Protein AF-A0A1Y4WQ67-F1 (afdb_monomer)

Structure (mmCIF, N/CA/C/O backbone):
data_AF-A0A1Y4WQ67-F1
#
_entry.id   AF-A0A1Y4WQ67-F1
#
loop_
_atom_site.group_PDB
_atom_site.id
_atom_site.type_symbol
_atom_site.label_atom_id
_atom_site.label_alt_id
_atom_site.label_comp_id
_atom_site.label_asym_id
_atom_site.label_entity_id
_atom_site.label_seq_id
_atom_site.pdbx_PDB_ins_code
_atom_site.Cartn_x
_atom_site.Cartn_y
_atom_site.Cartn_z
_atom_site.occupancy
_atom_site.B_iso_or_equiv
_atom_site.auth_seq_id
_atom_site.auth_comp_id
_atom_site.auth_asym_id
_atom_site.auth_atom_id
_atom_site.pdbx_PDB_model_num
ATOM 1 N N . MET A 1 1 ? 22.652 1.394 -61.740 1.00 37.94 1 MET A N 1
ATOM 2 C CA . MET A 1 1 ? 22.753 0.316 -60.736 1.00 37.94 1 MET A CA 1
ATOM 3 C C . MET A 1 1 ? 23.109 0.967 -59.416 1.00 37.94 1 MET A C 1
ATOM 5 O O . MET A 1 1 ? 24.267 1.290 -59.204 1.00 37.94 1 MET A O 1
ATOM 9 N N . THR A 1 2 ? 22.114 1.241 -58.579 1.00 34.81 2 THR A N 1
ATOM 10 C CA . THR A 1 2 ? 22.318 1.870 -57.269 1.00 34.81 2 THR A CA 1
ATOM 11 C C . THR A 1 2 ? 21.730 0.903 -56.253 1.00 34.81 2 THR A C 1
ATOM 13 O O . THR A 1 2 ? 20.513 0.774 -56.158 1.00 34.81 2 THR A O 1
ATOM 16 N N . GLN A 1 3 ? 22.589 0.121 -55.599 1.00 35.03 3 GLN A N 1
ATOM 17 C CA . GLN A 1 3 ? 22.174 -0.798 -54.542 1.00 35.03 3 GLN A CA 1
ATOM 18 C C . GLN A 1 3 ? 21.826 0.026 -53.296 1.00 35.03 3 GLN A C 1
ATOM 20 O O . GLN A 1 3 ? 22.668 0.753 -52.774 1.00 35.03 3 GLN A O 1
ATOM 25 N N . GLN A 1 4 ? 20.573 -0.065 -52.847 1.00 33.69 4 GLN A N 1
ATOM 26 C CA . GLN A 1 4 ? 20.162 0.380 -51.516 1.00 33.69 4 GLN A CA 1
ATOM 27 C C . GLN A 1 4 ? 20.713 -0.597 -50.459 1.00 33.69 4 GLN A C 1
ATOM 29 O O . GLN A 1 4 ? 20.618 -1.809 -50.667 1.00 33.69 4 GLN A O 1
ATOM 34 N N . PRO A 1 5 ? 21.233 -0.120 -49.314 1.00 39.84 5 PRO A N 1
ATOM 35 C CA . PRO A 1 5 ? 21.598 -0.986 -48.201 1.00 39.84 5 PRO A CA 1
ATOM 36 C C . PRO A 1 5 ? 20.320 -1.388 -47.451 1.00 39.84 5 PRO A C 1
ATOM 38 O O . PRO A 1 5 ? 19.772 -0.621 -46.662 1.00 39.84 5 PRO A O 1
ATOM 41 N N . GLY A 1 6 ? 19.804 -2.578 -47.752 1.00 43.25 6 GLY A N 1
ATOM 42 C CA . GLY A 1 6 ? 18.611 -3.137 -47.126 1.00 43.25 6 GLY A CA 1
ATOM 43 C C . GLY A 1 6 ? 18.924 -4.155 -46.025 1.00 43.25 6 GLY A C 1
ATOM 44 O O . GLY A 1 6 ? 19.724 -5.063 -46.216 1.00 43.25 6 GLY A O 1
ATOM 45 N N . ASN A 1 7 ? 18.156 -4.055 -44.936 1.00 47.84 7 ASN A N 1
ATOM 46 C CA . ASN A 1 7 ? 17.575 -5.187 -44.195 1.00 47.84 7 ASN A CA 1
ATOM 47 C C . ASN A 1 7 ? 18.361 -5.979 -43.130 1.00 47.84 7 ASN A C 1
ATOM 49 O O . ASN A 1 7 ? 17.832 -6.982 -42.659 1.00 47.84 7 ASN A O 1
ATOM 53 N N . ALA A 1 8 ? 19.520 -5.535 -42.637 1.00 44.72 8 ALA A N 1
ATOM 54 C CA . ALA A 1 8 ? 20.113 -6.186 -41.452 1.00 44.72 8 ALA A CA 1
ATOM 55 C C . ALA A 1 8 ? 19.401 -5.786 -40.135 1.00 44.72 8 ALA A C 1
ATOM 57 O O . ALA A 1 8 ? 19.047 -6.636 -39.322 1.00 44.72 8 ALA A O 1
ATOM 58 N N . SER A 1 9 ? 19.097 -4.493 -39.959 1.00 49.44 9 SER A N 1
ATOM 59 C CA . SER A 1 9 ? 18.577 -3.951 -38.689 1.00 49.44 9 SER A CA 1
ATOM 60 C C . SER A 1 9 ? 17.127 -4.348 -38.369 1.00 49.44 9 SER A C 1
ATOM 62 O O . SER A 1 9 ? 16.757 -4.482 -37.204 1.00 49.44 9 SER A O 1
ATOM 64 N N . SER A 1 10 ? 16.300 -4.560 -39.393 1.00 48.09 10 SER A N 1
ATOM 65 C CA . SER A 1 10 ? 14.896 -4.966 -39.258 1.00 48.09 10 SER A CA 1
ATOM 66 C C . SER A 1 10 ? 14.747 -6.453 -38.919 1.00 48.09 10 SER A C 1
ATOM 68 O O . SER A 1 10 ? 13.837 -6.820 -38.179 1.00 48.09 10 SER A O 1
ATOM 70 N N . ALA A 1 11 ? 15.653 -7.306 -39.410 1.00 42.19 11 ALA A N 1
ATOM 71 C CA . ALA A 1 11 ? 15.645 -8.744 -39.142 1.00 42.19 11 ALA A CA 1
ATOM 72 C C . ALA A 1 11 ? 16.121 -9.076 -37.715 1.00 42.19 11 ALA A C 1
ATOM 74 O O . ALA A 1 11 ? 15.521 -9.921 -37.049 1.00 42.19 11 ALA A O 1
ATOM 75 N N . GLU A 1 12 ? 17.139 -8.373 -37.211 1.00 40.59 12 GLU A N 1
ATOM 76 C CA . GLU A 1 12 ? 17.630 -8.518 -35.831 1.00 40.59 12 GLU A CA 1
ATOM 77 C C . GLU A 1 12 ? 16.598 -8.037 -34.801 1.00 40.59 12 GLU A C 1
ATOM 79 O O . GLU A 1 12 ? 16.334 -8.738 -33.823 1.00 40.59 12 GLU A O 1
ATOM 84 N N . ALA A 1 13 ? 15.926 -6.910 -35.070 1.00 43.34 13 ALA A N 1
ATOM 85 C CA . ALA A 1 13 ? 14.835 -6.406 -34.236 1.00 43.34 13 ALA A CA 1
ATOM 86 C C . ALA A 1 13 ? 13.626 -7.363 -34.212 1.00 43.34 13 ALA A C 1
ATOM 88 O O . ALA A 1 13 ? 13.052 -7.601 -33.151 1.00 43.34 13 ALA A O 1
ATOM 89 N N . ASN A 1 14 ? 13.262 -7.967 -35.353 1.00 46.88 14 ASN A N 1
ATOM 90 C CA . ASN A 1 14 ? 12.182 -8.963 -35.410 1.00 46.88 14 ASN A CA 1
ATOM 91 C C . ASN A 1 14 ? 12.546 -10.274 -34.703 1.00 46.88 14 ASN A C 1
ATOM 93 O O . ASN A 1 14 ? 11.687 -10.891 -34.078 1.00 46.88 14 ASN A O 1
ATOM 97 N N . THR A 1 15 ? 13.812 -10.688 -34.767 1.00 42.25 15 THR A N 1
ATOM 98 C CA . THR A 1 15 ? 14.290 -11.912 -34.109 1.00 42.25 15 THR A CA 1
ATOM 99 C C . THR A 1 15 ? 14.379 -11.729 -32.590 1.00 42.25 15 THR A C 1
ATOM 101 O O . THR A 1 15 ? 13.966 -12.617 -31.846 1.00 42.25 15 THR A O 1
ATOM 104 N N . GLN A 1 16 ? 14.818 -10.557 -32.111 1.00 48.69 16 GLN A N 1
ATOM 105 C CA . GLN A 1 16 ? 14.757 -10.198 -30.688 1.00 48.69 16 GLN A CA 1
ATOM 106 C C . GLN A 1 16 ? 13.313 -10.096 -30.186 1.00 48.69 16 GLN A C 1
ATOM 108 O O . GLN A 1 16 ? 12.995 -10.687 -29.159 1.00 48.69 16 GLN A O 1
ATOM 113 N N . ASN A 1 17 ? 12.417 -9.436 -30.927 1.00 43.97 17 ASN A N 1
ATOM 114 C CA . ASN A 1 17 ? 11.001 -9.345 -30.557 1.00 43.97 17 ASN A CA 1
ATOM 115 C C . ASN A 1 17 ? 10.321 -10.726 -30.494 1.00 43.97 17 ASN A C 1
ATOM 117 O O . ASN A 1 17 ? 9.530 -10.979 -29.584 1.00 43.97 17 ASN A O 1
ATOM 121 N N . ALA A 1 18 ? 10.667 -11.642 -31.406 1.00 41.09 18 ALA A N 1
ATOM 122 C CA . ALA A 1 18 ? 10.160 -13.014 -31.402 1.00 41.09 18 ALA A CA 1
ATOM 123 C C . ALA A 1 18 ? 10.706 -13.855 -30.231 1.00 41.09 18 ALA A C 1
ATOM 125 O O . ALA A 1 18 ? 9.948 -14.611 -29.625 1.00 41.09 18 ALA A O 1
ATOM 126 N N . GLN A 1 19 ? 11.988 -13.706 -29.869 1.00 46.88 19 GLN A N 1
ATOM 127 C CA . GLN A 1 19 ? 12.570 -14.390 -28.705 1.00 46.88 19 GLN A CA 1
ATOM 128 C C . GLN A 1 19 ? 12.038 -13.847 -27.375 1.00 46.88 19 GLN A C 1
ATOM 130 O O . GLN A 1 19 ? 11.796 -14.622 -26.452 1.00 46.88 19 GLN A O 1
ATOM 135 N N . ILE A 1 20 ? 11.805 -12.535 -27.284 1.00 51.31 20 ILE A N 1
ATOM 136 C CA . ILE A 1 20 ? 11.240 -11.904 -26.090 1.00 51.31 20 ILE A CA 1
ATOM 137 C C . ILE A 1 20 ? 9.803 -12.399 -25.880 1.00 51.31 20 ILE A C 1
ATOM 139 O O . ILE A 1 20 ? 9.457 -12.723 -24.752 1.00 51.31 20 ILE A O 1
ATOM 143 N N . SER A 1 21 ? 8.987 -12.559 -26.933 1.00 48.00 21 SER A N 1
ATOM 144 C CA . SER A 1 21 ? 7.592 -13.046 -26.840 1.00 48.00 21 SER A CA 1
ATOM 145 C C . SER A 1 21 ? 7.416 -14.475 -26.289 1.00 48.00 21 SER A C 1
ATOM 147 O O . SER A 1 21 ? 6.289 -14.864 -25.988 1.00 48.00 21 SER A O 1
ATOM 149 N N . LEU A 1 22 ? 8.496 -15.253 -26.158 1.00 49.44 22 LEU A N 1
ATOM 150 C CA . LEU A 1 22 ? 8.514 -16.626 -25.629 1.00 49.44 22 LEU A CA 1
ATOM 151 C C . LEU A 1 22 ? 9.142 -16.725 -24.225 1.00 49.44 22 LEU A C 1
ATOM 153 O O . LEU A 1 22 ? 9.276 -17.823 -23.682 1.00 49.44 22 LEU A O 1
ATOM 157 N N . MET A 1 23 ? 9.556 -15.601 -23.633 1.00 57.53 23 MET A N 1
ATOM 158 C CA . MET A 1 23 ? 10.263 -15.590 -22.357 1.00 57.53 23 MET A CA 1
ATOM 159 C C . MET A 1 23 ? 9.284 -15.780 -21.191 1.00 57.53 23 MET A C 1
ATOM 161 O O . MET A 1 23 ? 8.546 -14.876 -20.807 1.00 57.53 23 MET A O 1
ATOM 165 N N . VAL A 1 24 ? 9.284 -16.976 -20.604 1.00 58.88 24 VAL A N 1
ATOM 166 C CA . VAL A 1 24 ? 8.528 -17.260 -19.378 1.00 58.88 24 VAL A CA 1
ATOM 167 C C . VAL A 1 24 ? 9.334 -16.756 -18.182 1.00 58.88 24 VAL A C 1
ATOM 169 O O . VAL A 1 24 ? 10.387 -17.301 -17.854 1.00 58.88 24 VAL A O 1
ATOM 172 N N . PHE A 1 25 ? 8.846 -15.706 -17.523 1.00 66.69 25 PHE A N 1
ATOM 173 C CA . PHE A 1 25 ? 9.451 -15.198 -16.292 1.00 66.69 25 PHE A CA 1
ATOM 174 C C . PHE A 1 25 ? 8.961 -16.015 -15.087 1.00 66.69 25 PHE A C 1
ATOM 176 O O . PHE A 1 25 ? 7.749 -16.158 -14.915 1.00 66.69 25 PHE A O 1
ATOM 183 N N . PRO A 1 26 ? 9.851 -16.539 -14.222 1.00 65.44 26 PRO A N 1
ATOM 184 C CA . PRO A 1 26 ? 9.413 -17.302 -13.062 1.00 65.44 26 PRO A CA 1
ATOM 185 C C . PRO A 1 26 ? 8.777 -16.380 -12.012 1.00 65.44 26 PRO A C 1
ATOM 187 O O . PRO A 1 26 ? 9.353 -15.351 -11.636 1.00 65.44 26 PRO A O 1
ATOM 190 N N . TYR A 1 27 ? 7.609 -16.786 -11.505 1.00 62.25 27 TYR A N 1
ATOM 191 C CA . TYR A 1 27 ? 6.808 -16.031 -10.531 1.00 62.25 27 TYR A CA 1
ATOM 192 C C . TYR A 1 27 ? 7.493 -15.823 -9.171 1.00 62.25 27 TYR A C 1
ATOM 194 O O . TYR A 1 27 ? 7.139 -14.887 -8.453 1.00 62.25 27 TYR A O 1
ATOM 202 N N . ASP A 1 28 ? 8.495 -16.638 -8.836 1.00 74.38 28 ASP A N 1
ATOM 203 C CA . ASP A 1 28 ? 9.227 -16.577 -7.561 1.00 74.38 28 ASP A CA 1
ATOM 204 C C . ASP A 1 28 ? 10.491 -15.711 -7.619 1.00 74.38 28 ASP A C 1
ATOM 206 O O . ASP A 1 28 ? 11.295 -15.696 -6.690 1.00 74.38 28 ASP A O 1
ATOM 210 N N . THR A 1 29 ? 10.685 -14.962 -8.707 1.00 87.12 29 THR A N 1
ATOM 211 C CA . THR A 1 29 ? 11.857 -14.093 -8.845 1.00 87.12 29 THR A CA 1
ATOM 212 C C . THR A 1 29 ? 11.570 -12.662 -8.382 1.00 87.12 29 THR A C 1
ATOM 214 O O . THR A 1 29 ? 10.480 -12.136 -8.634 1.00 87.12 29 THR A O 1
ATOM 217 N N . PRO A 1 30 ? 12.566 -11.962 -7.800 1.00 91.00 30 PRO A N 1
ATOM 218 C CA . PRO A 1 30 ? 12.478 -10.526 -7.512 1.00 91.00 30 PRO A CA 1
ATOM 219 C C . PRO A 1 30 ? 12.161 -9.670 -8.749 1.00 91.00 30 PRO A C 1
ATOM 221 O O . PRO A 1 30 ? 11.633 -8.565 -8.627 1.00 91.00 30 PRO A O 1
ATOM 224 N N . LEU A 1 31 ? 12.397 -10.204 -9.955 1.00 92.75 31 LEU A N 1
ATOM 225 C CA . LEU A 1 31 ? 12.048 -9.554 -11.216 1.00 92.75 31 LEU A CA 1
ATOM 226 C C . LEU A 1 31 ? 10.574 -9.159 -11.276 1.00 92.75 31 LEU A C 1
ATOM 228 O O . LEU A 1 31 ? 10.274 -8.111 -11.832 1.00 92.75 31 LEU A O 1
ATOM 232 N N . ARG A 1 32 ? 9.660 -9.916 -10.654 1.00 91.94 32 ARG A N 1
ATOM 233 C CA . ARG A 1 32 ? 8.216 -9.614 -10.645 1.00 91.94 32 ARG A CA 1
ATOM 234 C C . ARG A 1 32 ? 7.858 -8.233 -10.083 1.00 91.94 32 ARG A C 1
ATOM 236 O O . ARG A 1 32 ? 6.756 -7.757 -10.328 1.00 91.94 32 ARG A O 1
ATOM 243 N N . TYR A 1 33 ? 8.771 -7.587 -9.356 1.00 95.50 33 TYR A N 1
ATOM 244 C CA . TYR A 1 33 ? 8.596 -6.238 -8.817 1.00 95.50 33 TYR A CA 1
ATOM 245 C C . TYR A 1 33 ? 9.134 -5.129 -9.743 1.00 95.50 33 TYR A C 1
ATOM 247 O O . TYR A 1 33 ? 8.914 -3.951 -9.473 1.00 95.50 33 TYR A O 1
ATOM 255 N N . LEU A 1 34 ? 9.790 -5.458 -10.864 1.00 95.81 34 LEU A N 1
ATOM 256 C CA . LEU A 1 34 ? 10.247 -4.462 -11.845 1.00 95.81 34 LEU A CA 1
ATOM 257 C C . LEU A 1 34 ? 9.117 -3.596 -12.432 1.00 95.81 34 LEU A C 1
ATOM 259 O O . LEU A 1 34 ? 9.356 -2.402 -12.610 1.00 95.81 34 LEU A O 1
ATOM 263 N N . PRO A 1 35 ? 7.895 -4.108 -12.696 1.00 96.31 35 PRO A N 1
ATOM 264 C CA . PRO A 1 35 ? 6.774 -3.255 -13.083 1.00 96.31 35 PRO A CA 1
ATOM 265 C C . PRO A 1 35 ? 6.488 -2.170 -12.044 1.00 96.31 35 PRO A C 1
ATOM 267 O O . PRO A 1 35 ? 6.301 -1.021 -12.426 1.00 96.31 35 PRO A O 1
ATOM 270 N N . ALA A 1 36 ? 6.561 -2.479 -10.742 1.00 97.19 36 ALA A N 1
ATOM 271 C CA . ALA A 1 36 ? 6.473 -1.442 -9.715 1.00 97.19 36 ALA A CA 1
ATOM 272 C C . ALA A 1 36 ? 7.614 -0.428 -9.881 1.00 97.19 36 ALA A C 1
ATOM 274 O O . ALA A 1 36 ? 7.351 0.759 -10.037 1.00 97.19 36 ALA A O 1
ATOM 275 N N . TYR A 1 37 ? 8.870 -0.878 -9.964 1.00 97.31 37 TYR A N 1
ATOM 276 C CA . TYR A 1 37 ? 10.027 0.018 -10.095 1.00 97.31 37 TYR A CA 1
ATOM 277 C C . TYR A 1 37 ? 9.905 1.010 -11.264 1.00 97.31 37 TYR A C 1
ATOM 279 O O . TYR A 1 37 ? 10.188 2.202 -11.115 1.00 97.31 37 TYR A O 1
ATOM 287 N N . TYR A 1 38 ? 9.470 0.541 -12.435 1.00 97.12 38 TYR A N 1
ATOM 288 C CA . TYR A 1 38 ? 9.319 1.393 -13.615 1.00 97.12 38 TYR A CA 1
ATOM 289 C C . TYR A 1 38 ? 8.044 2.247 -13.605 1.00 97.12 38 TYR A C 1
ATOM 291 O O . TYR A 1 38 ? 7.992 3.241 -14.330 1.00 97.12 38 TYR A O 1
ATOM 299 N N . LEU A 1 39 ? 7.068 1.927 -12.754 1.00 96.75 39 LEU A N 1
ATOM 300 C CA . LEU A 1 39 ? 5.875 2.738 -12.516 1.00 96.75 39 LEU A CA 1
ATOM 301 C C . LEU A 1 39 ? 6.132 3.896 -11.536 1.00 96.75 39 LEU A C 1
ATOM 303 O O . LEU A 1 39 ? 5.516 4.950 -11.677 1.00 96.75 39 LEU A O 1
ATOM 307 N N . LEU A 1 40 ? 7.020 3.712 -10.552 1.00 96.56 40 LEU A N 1
ATOM 308 C CA . LEU A 1 40 ? 7.165 4.638 -9.425 1.00 96.56 40 LEU A CA 1
ATOM 309 C C . LEU A 1 40 ? 7.713 6.034 -9.805 1.00 96.56 40 LEU A C 1
ATOM 311 O O . LEU A 1 40 ? 8.603 6.147 -10.659 1.00 96.56 40 LEU A O 1
ATOM 315 N N . PRO A 1 41 ? 7.266 7.097 -9.103 1.00 96.38 41 PRO A N 1
ATOM 316 C CA . PRO A 1 41 ? 7.876 8.423 -9.171 1.00 96.38 41 PRO A CA 1
ATOM 317 C C . PRO A 1 41 ? 9.303 8.446 -8.605 1.00 96.38 41 PRO A C 1
ATOM 319 O O . PRO A 1 41 ? 9.660 7.653 -7.726 1.00 96.38 41 PRO A O 1
ATOM 322 N N . LEU A 1 42 ? 10.104 9.424 -9.045 1.00 95.06 42 LEU A N 1
ATOM 323 C CA . LEU A 1 42 ? 11.488 9.602 -8.586 1.00 95.06 42 LEU A CA 1
ATOM 324 C C . LEU A 1 42 ? 11.581 9.771 -7.061 1.00 95.06 42 LEU A C 1
ATOM 326 O O . LEU A 1 42 ? 12.459 9.180 -6.434 1.00 95.06 42 LEU A O 1
ATOM 330 N N . ASP A 1 43 ? 10.661 10.519 -6.454 1.00 94.75 43 ASP A N 1
ATOM 331 C CA . ASP A 1 43 ? 10.652 10.785 -5.010 1.00 94.75 43 ASP A CA 1
ATOM 332 C C . ASP A 1 43 ? 10.542 9.502 -4.175 1.00 94.75 43 ASP A C 1
ATOM 334 O O . ASP A 1 43 ? 11.128 9.404 -3.099 1.00 94.75 43 ASP A O 1
ATOM 338 N N . MET A 1 44 ? 9.847 8.479 -4.681 1.00 95.56 44 MET A N 1
ATOM 339 C CA . MET A 1 44 ? 9.710 7.199 -3.983 1.00 95.56 44 MET A CA 1
ATOM 340 C C . MET A 1 44 ? 10.953 6.328 -4.156 1.00 95.56 44 MET A C 1
ATOM 342 O O . MET A 1 44 ? 11.431 5.743 -3.186 1.00 95.56 44 MET A O 1
ATOM 346 N N . ILE A 1 45 ? 11.509 6.279 -5.370 1.00 94.12 45 ILE A N 1
ATOM 347 C CA . ILE A 1 45 ? 12.715 5.497 -5.675 1.00 94.12 45 ILE A CA 1
ATOM 348 C C . ILE A 1 45 ? 13.938 6.088 -4.961 1.00 94.12 45 ILE A C 1
ATOM 350 O O . ILE A 1 45 ? 14.774 5.351 -4.441 1.00 94.12 45 ILE A O 1
ATOM 354 N N . SER A 1 46 ? 14.024 7.418 -4.886 1.00 93.44 46 SER A N 1
ATOM 355 C CA . SER A 1 46 ? 15.160 8.140 -4.303 1.00 93.44 46 SER A CA 1
ATOM 356 C C . SER A 1 46 ? 15.372 7.896 -2.804 1.00 93.44 46 SER A C 1
ATOM 358 O O . SER A 1 46 ? 16.439 8.235 -2.290 1.00 93.44 46 SER A O 1
ATOM 360 N N . LYS A 1 47 ? 14.415 7.249 -2.119 1.00 92.69 47 LYS A N 1
ATOM 361 C CA . LYS A 1 47 ? 14.565 6.764 -0.737 1.00 92.69 47 LYS A CA 1
ATOM 362 C C . LYS A 1 47 ? 15.697 5.740 -0.588 1.00 92.69 47 LYS A C 1
ATOM 364 O O . LYS A 1 47 ? 16.296 5.663 0.480 1.00 92.69 47 LYS A O 1
ATOM 369 N N . SER A 1 48 ? 16.018 4.991 -1.646 1.00 92.69 48 SER A N 1
ATOM 370 C CA . SER A 1 48 ? 17.181 4.099 -1.700 1.00 92.69 48 SER A CA 1
ATOM 371 C C . SER A 1 48 ? 18.168 4.580 -2.758 1.00 92.69 48 SER A C 1
ATOM 373 O O . SER A 1 48 ? 17.833 4.678 -3.939 1.00 92.69 48 SER A O 1
ATOM 375 N N . LYS A 1 49 ? 19.411 4.856 -2.341 1.00 90.69 49 LYS A N 1
ATOM 376 C CA . LYS A 1 49 ? 20.482 5.286 -3.256 1.00 90.69 49 LYS A CA 1
ATOM 377 C C . LYS A 1 49 ? 20.770 4.221 -4.316 1.00 90.69 49 LYS A C 1
ATOM 379 O O . LYS A 1 49 ? 20.816 4.538 -5.495 1.00 90.69 49 LYS A O 1
ATOM 384 N N . GLU A 1 50 ? 20.860 2.957 -3.907 1.00 91.56 50 GLU A N 1
ATOM 385 C CA . GLU A 1 50 ? 21.148 1.843 -4.818 1.00 91.56 50 GLU A CA 1
ATOM 386 C C . GLU A 1 50 ? 20.041 1.652 -5.862 1.00 91.56 50 GLU A C 1
ATOM 388 O O . GLU A 1 50 ? 20.325 1.428 -7.036 1.00 91.56 50 GLU A O 1
ATOM 393 N N . CYS A 1 51 ? 18.771 1.792 -5.461 1.00 93.19 51 CYS A N 1
ATOM 394 C CA . CYS A 1 51 ? 17.643 1.665 -6.388 1.00 93.19 51 CYS A CA 1
ATOM 395 C C . CYS A 1 51 ? 17.515 2.873 -7.329 1.00 93.19 51 CYS A C 1
ATOM 397 O O . CYS A 1 51 ? 17.074 2.726 -8.471 1.00 93.19 51 CYS A O 1
ATOM 399 N N . ARG A 1 52 ? 17.896 4.068 -6.864 1.00 93.44 52 ARG A N 1
ATOM 400 C CA . ARG A 1 52 ? 17.920 5.293 -7.673 1.00 93.44 52 ARG A CA 1
ATOM 401 C C . ARG A 1 52 ? 18.886 5.193 -8.848 1.00 93.44 52 ARG A C 1
ATOM 403 O O . ARG A 1 52 ? 18.575 5.715 -9.915 1.00 93.44 52 ARG A O 1
ATOM 410 N N . ASP A 1 53 ? 20.009 4.514 -8.654 1.00 94.12 53 ASP A N 1
ATOM 411 C CA . ASP A 1 53 ? 21.054 4.390 -9.671 1.00 94.12 53 ASP A CA 1
ATOM 412 C C . ASP A 1 53 ? 20.776 3.269 -10.685 1.00 94.12 53 ASP A C 1
ATOM 414 O O . ASP A 1 53 ? 21.496 3.151 -11.680 1.00 94.12 53 ASP A O 1
ATOM 418 N N . ILE A 1 54 ? 19.730 2.454 -10.471 1.00 95.62 54 ILE A N 1
ATOM 419 C CA . ILE A 1 54 ? 19.299 1.449 -11.447 1.00 95.62 54 ILE A CA 1
ATOM 420 C C . ILE A 1 54 ? 18.908 2.162 -12.757 1.00 95.62 54 ILE A C 1
ATOM 422 O O . ILE A 1 54 ? 18.119 3.111 -12.745 1.00 95.62 54 ILE A O 1
ATOM 426 N N . PRO A 1 55 ? 19.401 1.698 -13.919 1.00 95.62 55 PRO A N 1
ATOM 427 C CA . PRO A 1 55 ? 19.057 2.293 -15.196 1.00 95.62 55 PRO A CA 1
ATOM 428 C C . PRO A 1 55 ? 17.553 2.251 -15.456 1.00 95.62 55 PRO A C 1
ATOM 430 O O . PRO A 1 55 ? 16.891 1.218 -15.303 1.00 95.62 55 PRO A O 1
ATOM 433 N N . ARG A 1 56 ? 17.024 3.344 -16.012 1.00 95.56 56 ARG A N 1
ATOM 434 C CA . ARG A 1 56 ? 15.632 3.413 -16.472 1.00 95.56 56 ARG A CA 1
ATOM 435 C C . ARG A 1 56 ? 15.356 2.588 -17.740 1.00 95.56 56 ARG A C 1
ATOM 437 O O . ARG A 1 56 ? 14.329 2.766 -18.369 1.00 95.56 56 ARG A O 1
ATOM 444 N N . SER A 1 57 ? 16.229 1.648 -18.099 1.00 95.12 57 SER A N 1
ATOM 445 C CA . SER A 1 57 ? 16.043 0.664 -19.170 1.00 95.12 57 SER A CA 1
ATOM 446 C C . SER A 1 57 ? 16.152 -0.743 -18.584 1.00 95.12 57 SER A C 1
ATOM 448 O O . SER A 1 57 ? 17.197 -1.096 -18.033 1.00 95.12 57 SER A O 1
ATOM 450 N N . ALA A 1 58 ? 15.092 -1.545 -18.721 1.00 92.94 58 ALA A N 1
ATOM 451 C CA . ALA A 1 58 ? 15.009 -2.897 -18.157 1.00 92.94 58 ALA A CA 1
ATOM 452 C C . ALA A 1 58 ? 16.139 -3.814 -18.648 1.00 92.94 58 ALA A C 1
ATOM 454 O O . ALA A 1 58 ? 16.757 -4.525 -17.856 1.00 92.94 58 ALA A O 1
ATOM 455 N N . LEU A 1 59 ? 16.471 -3.734 -19.941 1.00 92.31 59 LEU A N 1
ATOM 456 C CA . LEU A 1 59 ? 17.569 -4.500 -20.531 1.00 92.31 59 LEU A CA 1
ATOM 457 C C . LEU A 1 59 ? 18.932 -4.055 -19.978 1.00 92.31 59 LEU A C 1
ATOM 459 O O . LEU A 1 59 ? 19.699 -4.895 -19.516 1.00 92.31 59 LEU A O 1
ATOM 463 N N . LYS A 1 60 ? 19.219 -2.741 -19.928 1.00 93.81 60 LYS A N 1
ATOM 464 C CA . LYS A 1 60 ? 20.485 -2.235 -19.351 1.00 93.81 60 LYS A CA 1
ATOM 465 C C . LYS A 1 60 ? 20.640 -2.647 -17.879 1.00 93.81 60 LYS A C 1
ATOM 467 O O . LYS A 1 60 ? 21.743 -2.977 -17.448 1.00 93.81 60 LYS A O 1
ATOM 472 N N . ALA A 1 61 ? 19.545 -2.621 -17.116 1.00 93.19 61 ALA A N 1
ATOM 473 C CA . ALA A 1 61 ? 19.542 -2.999 -15.708 1.00 93.19 61 ALA A CA 1
ATOM 474 C C . ALA A 1 61 ? 19.855 -4.493 -15.511 1.00 93.19 61 ALA A C 1
ATOM 476 O O . ALA A 1 61 ? 20.696 -4.828 -14.681 1.00 93.19 61 ALA A O 1
ATOM 477 N N . LEU A 1 62 ? 19.244 -5.391 -16.294 1.00 91.38 62 LEU A N 1
ATOM 478 C CA . LEU A 1 62 ? 19.497 -6.830 -16.162 1.00 91.38 62 LEU A CA 1
ATOM 479 C C . LEU A 1 62 ? 20.798 -7.311 -16.797 1.00 91.38 62 LEU A C 1
ATOM 481 O O . LEU A 1 62 ? 21.294 -8.363 -16.414 1.00 91.38 62 LEU A O 1
ATOM 485 N N . GLU A 1 63 ? 21.398 -6.593 -17.735 1.00 90.69 63 GLU A N 1
ATOM 486 C CA . GLU A 1 63 ? 22.695 -7.007 -18.276 1.00 90.69 63 GLU A CA 1
ATOM 487 C C . GLU A 1 63 ? 23.849 -6.761 -17.306 1.00 90.69 63 GLU A C 1
ATOM 489 O O . GLU A 1 63 ? 24.805 -7.536 -17.271 1.00 90.69 63 GLU A O 1
ATOM 494 N N . SER A 1 64 ? 23.761 -5.718 -16.484 1.00 92.94 64 SER A N 1
ATOM 495 C CA . SER A 1 64 ? 24.782 -5.401 -15.489 1.00 92.94 64 SER A CA 1
ATOM 496 C C . SER A 1 64 ? 24.695 -6.345 -14.293 1.00 92.94 64 SER A C 1
ATOM 498 O O . SER A 1 64 ? 23.660 -6.442 -13.636 1.00 92.94 64 SER A O 1
ATOM 500 N N . GLU A 1 65 ? 25.801 -7.011 -13.956 1.00 94.44 65 GLU A N 1
ATOM 501 C CA . GLU A 1 65 ? 25.864 -7.849 -12.753 1.00 94.44 65 GLU A CA 1
ATOM 502 C C . GLU A 1 65 ? 25.645 -7.028 -11.474 1.00 94.44 65 GLU A C 1
ATOM 504 O O . GLU A 1 65 ? 25.003 -7.500 -10.537 1.00 94.44 65 GLU A O 1
ATOM 509 N N . HIS A 1 66 ? 26.124 -5.781 -11.453 1.00 94.56 66 HIS A N 1
ATOM 510 C CA . HIS A 1 66 ? 25.947 -4.879 -10.319 1.00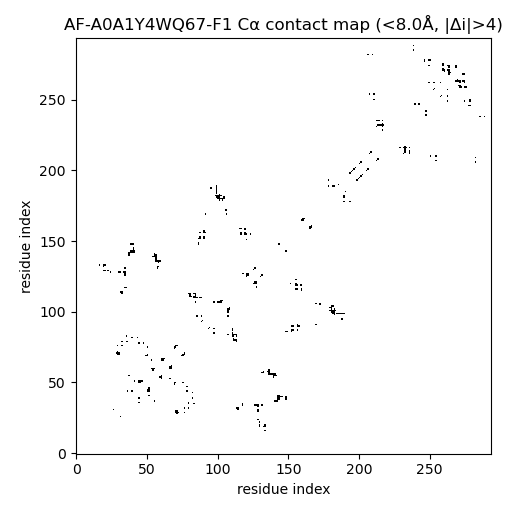 94.56 66 HIS A CA 1
ATOM 511 C C . HIS A 1 66 ? 24.460 -4.604 -10.047 1.00 94.56 66 HIS A C 1
ATOM 513 O O . HIS A 1 66 ? 23.983 -4.864 -8.946 1.00 94.56 66 HIS A O 1
ATOM 519 N N . TYR A 1 67 ? 23.700 -4.167 -11.056 1.00 94.75 67 TYR A N 1
ATOM 520 C CA . TYR A 1 67 ? 22.276 -3.862 -10.879 1.00 94.75 67 TYR A CA 1
ATOM 521 C C . TYR A 1 67 ? 21.421 -5.116 -10.691 1.00 94.75 67 TYR A C 1
ATOM 523 O O . TYR A 1 67 ? 20.452 -5.074 -9.938 1.00 94.75 67 TYR A O 1
ATOM 531 N N . ARG A 1 68 ? 21.807 -6.258 -11.280 1.00 93.94 68 ARG A N 1
ATOM 532 C CA . ARG A 1 68 ? 21.195 -7.553 -10.948 1.00 93.94 68 ARG A CA 1
ATOM 533 C C . ARG A 1 68 ? 21.296 -7.854 -9.455 1.00 93.94 68 ARG A C 1
ATOM 535 O O . ARG A 1 68 ? 20.291 -8.219 -8.859 1.00 93.94 68 ARG A O 1
ATOM 542 N N . LYS A 1 69 ? 22.462 -7.659 -8.831 1.00 94.50 69 LYS A N 1
ATOM 543 C CA . LYS A 1 69 ? 22.615 -7.860 -7.378 1.00 94.50 69 LYS A CA 1
ATOM 544 C C . LYS A 1 69 ? 21.692 -6.943 -6.575 1.00 94.50 69 LYS A C 1
ATOM 546 O O . LYS A 1 69 ? 21.091 -7.411 -5.617 1.00 94.50 69 LYS A O 1
ATOM 551 N N . VAL A 1 70 ? 21.524 -5.687 -6.997 1.00 95.44 70 VAL A N 1
ATOM 552 C CA . VAL A 1 70 ? 20.593 -4.745 -6.350 1.00 95.44 70 VAL A CA 1
ATOM 553 C C . VAL A 1 70 ? 19.136 -5.201 -6.504 1.00 95.44 70 VAL A C 1
ATOM 555 O O . VAL A 1 70 ? 18.417 -5.265 -5.516 1.00 95.44 70 VAL A O 1
ATOM 558 N N . ILE A 1 71 ? 18.697 -5.581 -7.710 1.00 94.81 71 ILE A N 1
ATOM 559 C CA . ILE A 1 71 ? 17.311 -6.023 -7.979 1.00 94.81 71 ILE A CA 1
ATOM 560 C C . ILE A 1 71 ? 16.961 -7.306 -7.214 1.00 94.81 71 ILE A C 1
ATOM 562 O O . ILE A 1 71 ? 15.825 -7.486 -6.784 1.00 94.81 71 ILE A O 1
ATOM 566 N N . PHE A 1 72 ? 17.925 -8.211 -7.047 1.00 93.38 72 PHE A N 1
ATOM 567 C CA . PHE A 1 72 ? 17.727 -9.462 -6.312 1.00 93.38 72 PHE A CA 1
ATOM 568 C C . PHE A 1 72 ? 17.915 -9.313 -4.795 1.00 93.38 72 PHE A C 1
ATOM 570 O O . PHE A 1 72 ? 17.734 -10.286 -4.065 1.00 93.38 72 PHE A O 1
ATOM 577 N N . ASN A 1 73 ? 18.253 -8.116 -4.314 1.00 92.94 73 ASN A N 1
ATOM 578 C CA . ASN A 1 73 ? 18.359 -7.825 -2.892 1.00 92.94 73 ASN A CA 1
ATOM 579 C C . ASN A 1 73 ? 16.963 -7.667 -2.264 1.00 92.94 73 ASN A C 1
ATOM 581 O O . ASN A 1 73 ? 16.046 -7.099 -2.861 1.00 92.94 73 ASN A O 1
ATOM 585 N N . THR A 1 74 ? 16.821 -8.114 -1.019 1.00 93.12 74 THR A N 1
ATOM 586 C CA . THR A 1 74 ? 15.630 -7.918 -0.190 1.00 93.12 74 THR A CA 1
ATOM 587 C C . THR A 1 74 ? 15.238 -6.442 -0.085 1.00 93.12 74 THR A C 1
ATOM 589 O O . THR A 1 74 ? 14.051 -6.130 -0.135 1.00 93.12 74 THR A O 1
ATOM 592 N N . GLU A 1 75 ? 16.204 -5.518 -0.032 1.00 92.69 75 GLU A N 1
ATOM 593 C CA . GLU A 1 75 ? 15.895 -4.083 0.071 1.00 92.69 75 GLU A CA 1
ATOM 594 C C . GLU A 1 75 ? 15.170 -3.516 -1.150 1.00 92.69 75 GLU A C 1
ATOM 596 O O . GLU A 1 75 ? 14.302 -2.650 -1.016 1.00 92.69 75 GLU A O 1
ATOM 601 N N . PHE A 1 76 ? 15.462 -4.034 -2.345 1.00 95.75 76 PHE A N 1
ATOM 602 C CA . PHE A 1 76 ? 14.706 -3.671 -3.539 1.00 95.75 76 PHE A CA 1
ATOM 603 C C . PHE A 1 76 ? 13.245 -4.112 -3.401 1.00 95.75 76 PHE A C 1
ATOM 605 O O . PHE A 1 76 ? 12.331 -3.322 -3.635 1.00 95.75 76 PHE A O 1
ATOM 612 N N . ILE A 1 77 ? 13.019 -5.353 -2.960 1.00 95.12 77 ILE A N 1
ATOM 613 C CA . ILE A 1 77 ? 11.674 -5.909 -2.772 1.00 95.12 77 ILE A CA 1
ATOM 614 C C . ILE A 1 77 ? 10.900 -5.102 -1.726 1.00 95.12 77 ILE A C 1
ATOM 616 O O . ILE A 1 77 ? 9.768 -4.695 -1.988 1.00 95.12 77 ILE A O 1
ATOM 620 N N . HIS A 1 78 ? 11.514 -4.825 -0.573 1.00 94.94 78 HIS A N 1
ATOM 621 C CA . HIS A 1 78 ? 10.904 -4.028 0.489 1.00 94.94 78 HIS A CA 1
ATOM 622 C C . HIS A 1 78 ? 10.523 -2.630 0.007 1.00 94.94 78 HIS A C 1
ATOM 624 O O . HIS A 1 78 ? 9.397 -2.199 0.248 1.00 94.94 78 HIS A O 1
ATOM 630 N N . LEU A 1 79 ? 11.401 -1.946 -0.735 1.00 96.62 79 LEU A N 1
ATOM 631 C CA . LEU A 1 79 ? 11.091 -0.628 -1.287 1.00 96.62 79 LEU A CA 1
ATOM 632 C C . LEU A 1 79 ? 9.879 -0.675 -2.225 1.00 96.62 79 LEU A C 1
ATOM 634 O O . LEU A 1 79 ? 9.014 0.197 -2.148 1.00 96.62 79 LEU A O 1
ATOM 638 N N . MET A 1 80 ? 9.800 -1.685 -3.098 1.00 97.31 80 MET A N 1
ATOM 639 C CA . MET A 1 80 ? 8.669 -1.839 -4.018 1.00 97.31 80 MET A CA 1
ATOM 640 C C . MET A 1 80 ? 7.373 -2.142 -3.266 1.00 97.31 80 MET A C 1
ATOM 642 O O . MET A 1 80 ? 6.331 -1.571 -3.590 1.00 97.31 80 MET A O 1
ATOM 646 N N . MET A 1 81 ? 7.437 -3.001 -2.247 1.00 96.56 81 MET A N 1
ATOM 647 C CA . MET A 1 81 ? 6.281 -3.348 -1.424 1.00 96.56 81 MET A CA 1
ATOM 648 C C . MET A 1 81 ? 5.769 -2.157 -0.620 1.00 96.56 81 MET A C 1
ATOM 650 O O . MET A 1 81 ? 4.575 -1.869 -0.656 1.00 96.56 81 MET A O 1
ATOM 654 N N . GLU A 1 82 ? 6.666 -1.415 0.027 1.00 96.69 82 GLU A N 1
ATOM 655 C CA . GLU A 1 82 ? 6.322 -0.219 0.795 1.00 96.69 82 GLU A CA 1
ATOM 656 C C . GLU A 1 82 ? 5.713 0.863 -0.100 1.00 96.69 82 GLU A C 1
ATOM 658 O O . GLU A 1 82 ? 4.699 1.474 0.240 1.00 96.69 82 GLU A O 1
ATOM 663 N N . ALA A 1 83 ? 6.309 1.082 -1.275 1.00 97.31 83 ALA A N 1
ATOM 664 C CA . ALA A 1 83 ? 5.838 2.078 -2.221 1.00 97.31 83 ALA A CA 1
ATOM 665 C C . ALA A 1 83 ? 4.450 1.733 -2.775 1.00 97.31 83 ALA A C 1
ATOM 667 O O . ALA A 1 83 ? 3.568 2.588 -2.793 1.00 97.31 83 ALA A O 1
ATOM 668 N N . ILE A 1 84 ? 4.227 0.483 -3.183 1.00 97.81 84 ILE A N 1
ATOM 669 C CA . ILE A 1 84 ? 2.922 0.054 -3.696 1.00 97.81 84 ILE A CA 1
ATOM 670 C C . ILE A 1 84 ? 1.880 0.050 -2.577 1.00 97.81 84 ILE A C 1
ATOM 672 O O . ILE A 1 84 ? 0.782 0.549 -2.791 1.00 97.81 84 ILE A O 1
ATOM 676 N N . SER A 1 85 ? 2.230 -0.405 -1.371 1.00 97.44 85 SER A N 1
ATOM 677 C CA . SER A 1 85 ? 1.352 -0.323 -0.197 1.00 97.44 85 SER A CA 1
ATOM 678 C C . SER A 1 85 ? 0.887 1.115 0.067 1.00 97.44 85 SER A C 1
ATOM 680 O O . SER A 1 85 ? -0.309 1.362 0.240 1.00 97.44 85 SER A O 1
ATOM 682 N N . PHE A 1 86 ? 1.814 2.078 0.027 1.00 96.38 86 PHE A N 1
ATOM 683 C CA . PHE A 1 86 ? 1.503 3.500 0.171 1.00 96.38 86 PHE A CA 1
ATOM 684 C C . PHE A 1 86 ? 0.566 4.014 -0.930 1.00 96.38 86 PHE A C 1
ATOM 686 O O . PHE A 1 86 ? -0.355 4.769 -0.635 1.00 96.38 86 PHE A O 1
ATOM 693 N N . LEU A 1 87 ? 0.779 3.601 -2.182 1.00 97.31 87 LEU A N 1
ATOM 694 C CA . LEU A 1 87 ? -0.037 4.022 -3.324 1.00 97.31 87 LEU A CA 1
ATOM 695 C C . LEU A 1 87 ? -1.421 3.366 -3.361 1.00 97.31 87 LEU A C 1
ATOM 697 O O . LEU A 1 87 ? -2.359 3.955 -3.879 1.00 97.31 87 LEU A O 1
ATOM 701 N N . VAL A 1 88 ? -1.568 2.156 -2.821 1.00 97.75 88 VAL A N 1
ATOM 702 C CA . VAL A 1 88 ? -2.859 1.457 -2.734 1.00 97.75 88 VAL A CA 1
ATOM 703 C C . VAL A 1 88 ? -3.768 2.117 -1.699 1.00 97.75 88 VAL A C 1
ATOM 705 O O . VAL A 1 88 ? -4.964 2.272 -1.936 1.00 97.75 88 VAL A O 1
ATOM 708 N N . TRP A 1 89 ? -3.206 2.511 -0.554 1.00 97.19 89 TRP A N 1
ATOM 709 C CA . TRP A 1 89 ? -3.961 2.938 0.624 1.00 97.19 89 TRP A CA 1
ATOM 710 C C . TRP A 1 89 ? -5.047 4.008 0.371 1.00 97.19 89 TRP A C 1
ATOM 712 O O . TRP A 1 89 ? -6.176 3.816 0.835 1.00 97.19 89 TRP A O 1
ATOM 722 N N . PRO A 1 90 ? -4.790 5.098 -0.385 1.00 95.81 90 PRO A N 1
ATOM 723 C CA . PRO A 1 90 ? -5.786 6.142 -0.636 1.00 95.81 90 PRO A CA 1
ATOM 724 C C . PRO A 1 90 ? -7.039 5.651 -1.373 1.00 95.81 90 PRO A C 1
ATOM 726 O O . PRO A 1 90 ? -8.093 6.276 -1.270 1.00 95.81 90 PRO A O 1
ATOM 729 N N . HIS A 1 91 ? -6.948 4.532 -2.094 1.00 96.38 91 HIS A N 1
ATOM 730 C CA . HIS A 1 91 ? -8.033 3.984 -2.909 1.00 96.38 91 HIS A CA 1
ATOM 731 C C . HIS A 1 91 ? -8.926 2.990 -2.146 1.00 96.38 91 HIS A C 1
ATOM 733 O O . HIS A 1 91 ? -9.857 2.433 -2.718 1.00 96.38 91 HIS A O 1
ATOM 739 N N . LEU A 1 92 ? -8.678 2.776 -0.848 1.00 95.19 92 LEU A N 1
ATOM 740 C CA . LEU A 1 92 ? -9.413 1.812 -0.014 1.00 95.19 92 LEU A CA 1
ATOM 741 C C . LEU A 1 92 ? -10.614 2.413 0.731 1.00 95.19 92 LEU A C 1
ATOM 743 O O . LEU A 1 92 ? -11.255 1.732 1.531 1.00 95.19 92 LEU A O 1
ATOM 747 N N . GLY A 1 93 ? -10.902 3.703 0.533 1.00 91.50 93 GLY A N 1
ATOM 748 C CA . GLY A 1 93 ? -11.974 4.393 1.260 1.00 91.50 93 GLY A CA 1
ATOM 749 C C . GLY A 1 93 ? -11.684 4.563 2.758 1.00 91.50 93 GLY A C 1
ATOM 750 O O . GLY A 1 93 ? -12.610 4.583 3.574 1.00 91.50 93 GLY A O 1
ATOM 751 N N . ILE A 1 94 ? -10.402 4.661 3.132 1.00 91.75 94 ILE A N 1
ATOM 752 C CA . ILE A 1 94 ? -9.940 4.931 4.499 1.00 91.75 94 ILE A CA 1
ATOM 753 C C . ILE A 1 94 ? -9.303 6.322 4.536 1.00 91.75 94 ILE A C 1
ATOM 755 O O . ILE A 1 94 ? -8.257 6.556 3.944 1.00 91.75 94 ILE A O 1
ATOM 759 N N . TYR A 1 95 ? -9.928 7.252 5.261 1.00 89.12 95 TYR A N 1
ATOM 760 C CA . TYR A 1 95 ? -9.465 8.647 5.341 1.00 89.12 95 TYR A CA 1
ATOM 761 C C . TYR A 1 95 ? -8.228 8.843 6.223 1.00 89.12 95 TYR A C 1
ATOM 763 O O . TYR A 1 95 ? -7.494 9.820 6.081 1.00 89.12 95 TYR A O 1
ATOM 771 N N . ALA A 1 96 ? -8.016 7.942 7.178 1.00 92.31 96 ALA A N 1
ATOM 772 C CA . ALA A 1 96 ? -6.859 7.983 8.052 1.00 92.31 96 ALA A CA 1
ATOM 773 C C . ALA A 1 96 ? -5.594 7.557 7.298 1.00 92.31 96 ALA A C 1
ATOM 775 O O . ALA A 1 96 ? -5.642 6.695 6.422 1.00 92.31 96 ALA A O 1
ATOM 776 N N . LYS A 1 97 ? -4.451 8.145 7.663 1.00 92.81 97 LYS A N 1
ATOM 777 C CA . LYS A 1 97 ? -3.150 7.752 7.109 1.00 92.81 97 LYS A CA 1
ATOM 778 C C . LYS A 1 97 ? -2.836 6.290 7.442 1.00 92.81 97 LYS A C 1
ATOM 780 O O . LYS A 1 97 ? -3.192 5.834 8.528 1.00 92.81 97 LYS A O 1
ATOM 785 N N . LYS A 1 98 ? -2.128 5.596 6.547 1.00 93.19 98 LYS A N 1
ATOM 786 C CA . LYS A 1 98 ? -1.737 4.185 6.708 1.00 93.19 98 LYS A CA 1
ATOM 787 C C . LYS A 1 98 ? -1.025 3.934 8.041 1.00 93.19 98 LYS A C 1
ATOM 789 O O . LYS A 1 98 ? -1.333 2.981 8.743 1.00 93.19 98 LYS A O 1
ATOM 794 N N . GLU A 1 99 ? -0.138 4.841 8.440 1.00 92.50 99 GLU A N 1
ATOM 795 C CA . GLU A 1 99 ? 0.689 4.740 9.651 1.00 92.50 99 GLU A CA 1
ATOM 796 C C . GLU A 1 99 ? -0.111 4.861 10.959 1.00 92.50 99 GLU A C 1
ATOM 798 O O . GLU A 1 99 ? 0.427 4.637 12.043 1.00 92.50 99 GLU A O 1
ATOM 803 N N . ALA A 1 100 ? -1.397 5.221 10.882 1.00 92.69 100 ALA A N 1
ATOM 804 C CA . ALA A 1 100 ? -2.294 5.197 12.032 1.00 92.69 100 ALA A CA 1
ATOM 805 C C . ALA A 1 100 ? -2.640 3.768 12.484 1.00 92.69 100 ALA A C 1
ATOM 807 O O . ALA A 1 100 ? -3.110 3.593 13.611 1.00 92.69 100 ALA A O 1
ATOM 808 N N . PHE A 1 101 ? -2.420 2.778 11.621 1.00 94.00 101 PHE A N 1
ATOM 809 C CA . PHE A 1 101 ? -2.810 1.389 11.818 1.00 94.00 101 PHE A CA 1
ATOM 810 C C . PHE A 1 101 ? -1.595 0.505 12.096 1.00 94.00 101 PHE A C 1
ATOM 812 O O . PHE A 1 101 ? -0.468 0.835 11.718 1.00 94.00 101 PHE A O 1
ATOM 819 N N . SER A 1 102 ? -1.834 -0.594 12.804 1.00 92.19 102 SER A N 1
ATOM 820 C CA . SER A 1 102 ? -0.832 -1.629 13.034 1.00 92.19 102 SER A CA 1
ATOM 821 C C . SER A 1 102 ? -0.526 -2.356 11.726 1.00 92.19 102 SER A C 1
ATOM 823 O O . SER A 1 102 ? -1.392 -2.489 10.863 1.00 92.19 102 SER A O 1
ATOM 825 N N . MET A 1 103 ? 0.695 -2.875 11.594 1.00 88.94 103 MET A N 1
ATOM 826 C CA . MET A 1 103 ? 1.039 -3.763 10.482 1.00 88.94 103 MET A CA 1
ATOM 827 C C . MET A 1 103 ? 0.254 -5.081 10.544 1.00 88.94 103 MET A C 1
ATOM 829 O O . MET A 1 103 ? 0.141 -5.751 9.524 1.00 88.94 103 MET A O 1
ATOM 833 N N . ASP A 1 104 ? -0.314 -5.430 11.701 1.00 88.44 104 ASP A N 1
ATOM 834 C CA . ASP A 1 104 ? -1.171 -6.606 11.866 1.00 88.44 104 ASP A CA 1
ATOM 835 C C . ASP A 1 104 ? -2.605 -6.395 11.357 1.00 88.44 104 ASP A C 1
ATOM 837 O O . ASP A 1 104 ? -3.305 -7.382 11.120 1.00 88.44 104 ASP A O 1
ATOM 841 N N . ASP A 1 105 ? -3.017 -5.144 11.100 1.00 92.75 105 ASP A N 1
ATOM 842 C CA . ASP A 1 105 ? -4.330 -4.835 10.529 1.00 92.75 105 ASP A CA 1
ATOM 843 C C . ASP A 1 105 ? -4.525 -5.576 9.191 1.00 92.75 105 ASP A C 1
ATOM 845 O O . ASP A 1 105 ? -3.698 -5.429 8.281 1.00 92.75 105 ASP A O 1
ATOM 849 N N . PRO A 1 106 ? -5.626 -6.327 8.998 1.00 92.81 106 PRO A N 1
ATOM 850 C CA . PRO A 1 106 ? -5.821 -7.122 7.787 1.00 92.81 106 PRO A CA 1
ATOM 851 C C . PRO A 1 106 ? -5.776 -6.299 6.494 1.00 92.81 106 PRO A C 1
ATOM 853 O O . PRO A 1 106 ? -5.229 -6.758 5.488 1.00 92.81 106 PRO A O 1
ATOM 856 N N . ILE A 1 107 ? -6.309 -5.071 6.514 1.00 95.31 107 ILE A N 1
ATOM 857 C CA . ILE A 1 107 ? -6.292 -4.188 5.341 1.00 95.31 107 ILE A CA 1
ATOM 858 C C . ILE A 1 107 ? -4.868 -3.688 5.081 1.00 95.31 107 ILE A C 1
ATOM 860 O O . ILE A 1 107 ? -4.402 -3.752 3.941 1.00 95.31 107 ILE A O 1
ATOM 864 N N . TYR A 1 108 ? -4.149 -3.259 6.124 1.00 95.38 108 TYR A N 1
ATOM 865 C CA . TYR A 1 108 ? -2.731 -2.902 6.034 1.00 95.38 108 TYR A CA 1
ATOM 866 C C . TYR A 1 108 ? -1.918 -4.038 5.413 1.00 95.38 108 TYR A C 1
ATOM 868 O O . TYR A 1 108 ? -1.233 -3.817 4.413 1.00 95.38 108 TYR A O 1
ATOM 876 N N . ARG A 1 109 ? -2.034 -5.267 5.931 1.00 94.19 109 ARG A N 1
ATOM 877 C CA . ARG A 1 109 ? -1.319 -6.441 5.403 1.00 94.19 109 ARG A CA 1
ATOM 878 C C . ARG A 1 109 ? -1.635 -6.704 3.941 1.00 94.19 109 ARG A C 1
ATOM 880 O O . ARG A 1 109 ? -0.727 -6.994 3.163 1.00 94.19 109 ARG A O 1
ATOM 887 N N . TRP A 1 110 ? -2.900 -6.572 3.551 1.00 95.69 110 TRP A N 1
ATOM 888 C CA . TRP A 1 110 ? -3.309 -6.781 2.167 1.00 95.69 110 TRP A CA 1
ATOM 889 C C . TRP A 1 110 ? -2.635 -5.797 1.203 1.00 95.69 110 TRP A C 1
ATOM 891 O O . TRP A 1 110 ? -2.249 -6.190 0.104 1.00 95.69 110 TRP A O 1
ATOM 901 N N . THR A 1 111 ? -2.376 -4.554 1.623 1.00 96.81 111 THR A N 1
ATOM 902 C CA . THR A 1 111 ? -1.672 -3.577 0.770 1.00 96.81 111 THR A CA 1
ATOM 903 C C . THR A 1 111 ? -0.241 -3.993 0.395 1.00 96.81 111 THR A C 1
ATOM 905 O O . THR A 1 111 ? 0.274 -3.543 -0.627 1.00 96.81 111 THR A O 1
ATOM 908 N N . TYR A 1 112 ? 0.390 -4.899 1.156 1.00 95.62 112 TYR A N 1
ATOM 909 C CA . TYR A 1 112 ? 1.714 -5.462 0.844 1.00 95.62 112 TYR A CA 1
ATOM 910 C C . TYR A 1 112 ? 1.659 -6.608 -0.172 1.00 95.62 112 TYR A C 1
ATOM 912 O O . TYR A 1 112 ? 2.701 -7.114 -0.592 1.00 95.62 112 TYR A O 1
ATOM 920 N N . ALA A 1 113 ? 0.473 -7.006 -0.639 1.00 94.44 113 ALA A N 1
ATOM 921 C CA . ALA A 1 113 ? 0.315 -7.980 -1.714 1.00 94.44 113 ALA A CA 1
ATOM 922 C C . ALA A 1 113 ? 0.669 -7.375 -3.089 1.00 94.44 113 ALA A C 1
ATOM 924 O O . ALA A 1 113 ? -0.092 -7.476 -4.044 1.00 94.44 113 ALA A O 1
ATOM 925 N N . THR A 1 114 ? 1.837 -6.745 -3.232 1.00 95.81 114 THR A N 1
ATOM 926 C CA . THR A 1 114 ? 2.263 -6.046 -4.455 1.00 95.81 114 THR A CA 1
ATOM 927 C C . THR A 1 114 ? 2.101 -6.863 -5.739 1.00 95.81 114 THR A C 1
ATOM 929 O O . THR A 1 114 ? 1.558 -6.312 -6.696 1.00 95.81 114 THR A O 1
ATOM 932 N N . PRO A 1 115 ? 2.474 -8.160 -5.804 1.00 94.19 115 PRO A N 1
ATOM 933 C CA . PRO A 1 115 ? 2.250 -8.953 -7.012 1.00 94.19 115 PRO A CA 1
ATOM 934 C C . PRO A 1 115 ? 0.772 -9.042 -7.426 1.00 94.19 115 PRO A C 1
ATOM 936 O O . PRO A 1 115 ? 0.484 -9.085 -8.617 1.00 94.19 115 PRO A O 1
ATOM 939 N N . LEU A 1 116 ? -0.168 -9.021 -6.474 1.00 95.38 116 LEU A N 1
ATOM 940 C CA . LEU A 1 116 ? -1.608 -9.026 -6.755 1.00 95.38 116 LEU A CA 1
ATOM 941 C C . LEU A 1 116 ? -2.014 -7.763 -7.520 1.00 95.38 116 LEU A C 1
ATOM 943 O O . LEU A 1 116 ? -2.658 -7.857 -8.566 1.00 95.38 116 LEU A O 1
ATOM 947 N N . PHE A 1 117 ? -1.590 -6.592 -7.041 1.00 97.44 117 PHE A N 1
ATOM 948 C CA . PHE A 1 117 ? -1.884 -5.318 -7.699 1.00 97.44 117 PHE A CA 1
ATOM 949 C C . PHE A 1 117 ? -1.198 -5.211 -9.064 1.00 97.44 117 PHE A C 1
ATOM 951 O O . PHE A 1 117 ? -1.831 -4.795 -10.030 1.00 97.44 117 PHE A O 1
ATOM 958 N N . LEU A 1 118 ? 0.056 -5.659 -9.187 1.00 96.31 118 LEU A N 1
ATOM 959 C CA . LEU A 1 118 ? 0.758 -5.676 -10.475 1.00 96.31 118 LEU A CA 1
ATOM 960 C C . LEU A 1 118 ? 0.095 -6.617 -11.492 1.00 96.31 118 LEU A C 1
ATOM 962 O O . LEU A 1 118 ? 0.032 -6.283 -12.671 1.00 96.31 118 LEU A O 1
ATOM 966 N N . ASN A 1 119 ? -0.450 -7.753 -11.051 1.00 95.31 119 ASN A N 1
ATOM 967 C CA . ASN A 1 119 ? -1.224 -8.638 -11.921 1.00 95.31 119 ASN A CA 1
ATOM 968 C C . ASN A 1 119 ? -2.529 -7.976 -12.387 1.00 95.31 119 ASN A C 1
ATOM 970 O O . ASN A 1 119 ? -2.884 -8.087 -13.556 1.00 95.31 119 ASN A O 1
ATOM 974 N N . CYS A 1 120 ? -3.224 -7.248 -11.506 1.00 97.00 120 CYS A N 1
ATOM 975 C CA . CYS A 1 120 ? -4.414 -6.488 -11.898 1.00 97.00 120 CYS A CA 1
ATOM 976 C C . CYS A 1 120 ? -4.065 -5.383 -12.907 1.00 97.00 120 CYS A C 1
ATOM 978 O O . CYS A 1 120 ? -4.767 -5.219 -13.899 1.00 97.00 120 CYS A O 1
ATOM 980 N N . LEU A 1 121 ? -2.948 -4.678 -12.705 1.00 97.12 121 LEU A N 1
ATOM 981 C CA . LEU A 1 121 ? -2.448 -3.674 -13.646 1.00 97.12 121 LEU A CA 1
ATOM 982 C C . LEU A 1 121 ? -2.116 -4.288 -15.017 1.00 97.12 121 LEU A C 1
ATOM 984 O O . LEU A 1 121 ? -2.464 -3.720 -16.056 1.00 97.12 121 LEU A O 1
ATOM 988 N N . ALA A 1 122 ? -1.474 -5.457 -15.017 1.00 95.88 122 ALA A N 1
ATOM 989 C CA . ALA A 1 122 ? -1.165 -6.206 -16.227 1.00 95.88 122 ALA A CA 1
ATOM 990 C C . ALA A 1 122 ? -2.433 -6.621 -16.988 1.00 95.88 122 ALA A C 1
ATOM 992 O O . ALA A 1 122 ? -2.461 -6.506 -18.204 1.00 95.88 122 ALA A O 1
ATOM 993 N N . GLU A 1 123 ? -3.491 -7.047 -16.295 1.00 95.12 123 GLU A N 1
ATOM 994 C CA . GLU A 1 123 ? -4.772 -7.396 -16.928 1.00 95.12 123 GLU A CA 1
ATOM 995 C C . GLU A 1 123 ? -5.481 -6.196 -17.568 1.00 95.12 123 GLU A C 1
ATOM 997 O O . GLU A 1 123 ? -6.188 -6.365 -18.556 1.00 95.12 123 GLU A O 1
ATOM 1002 N N . ILE A 1 124 ? -5.319 -4.993 -17.008 1.00 96.12 124 ILE A N 1
ATOM 1003 C CA . ILE A 1 124 ? -5.984 -3.778 -17.506 1.00 96.12 124 ILE A CA 1
ATOM 1004 C C . ILE A 1 124 ? -5.228 -3.160 -18.690 1.00 96.12 124 ILE A C 1
ATOM 1006 O O . ILE A 1 124 ? -5.844 -2.564 -19.571 1.00 96.12 124 ILE A O 1
ATOM 1010 N N . SER A 1 125 ? -3.894 -3.237 -18.690 1.00 93.75 125 SER A N 1
ATOM 1011 C CA . SER A 1 125 ? -3.046 -2.400 -19.557 1.00 93.75 125 SER A CA 1
ATOM 1012 C C . SER A 1 125 ? -1.897 -3.133 -20.253 1.00 93.75 125 SER A C 1
ATOM 1014 O O . SER A 1 125 ? -1.036 -2.484 -20.846 1.00 93.75 125 SER A O 1
ATOM 1016 N N . ASP A 1 126 ? -1.827 -4.460 -20.125 1.00 92.56 126 ASP A N 1
ATOM 1017 C CA . ASP A 1 126 ? -0.693 -5.300 -20.539 1.00 92.56 126 ASP A CA 1
ATOM 1018 C C . ASP A 1 126 ? 0.656 -4.898 -19.905 1.00 92.56 126 ASP A C 1
ATOM 1020 O O . ASP A 1 126 ? 1.715 -5.396 -20.292 1.00 92.56 126 ASP A O 1
ATOM 1024 N N . TYR A 1 127 ? 0.651 -4.016 -18.896 1.00 94.62 127 TYR A N 1
ATOM 1025 C CA . TYR A 1 127 ? 1.855 -3.527 -18.229 1.00 94.62 127 TYR A CA 1
ATOM 1026 C C . TYR A 1 127 ? 2.432 -4.590 -17.283 1.00 94.62 127 TYR A C 1
ATOM 1028 O O . TYR A 1 127 ? 2.135 -4.649 -16.091 1.00 94.62 127 TYR A O 1
ATOM 1036 N N . ASN A 1 128 ? 3.269 -5.459 -17.841 1.00 92.19 128 ASN A N 1
ATOM 1037 C CA . ASN A 1 128 ? 3.921 -6.577 -17.162 1.00 92.19 128 ASN A CA 1
ATOM 1038 C C . ASN A 1 128 ? 5.406 -6.683 -17.564 1.00 92.19 128 ASN A C 1
ATOM 1040 O O . ASN A 1 128 ? 5.929 -5.853 -18.308 1.00 92.19 128 ASN A O 1
ATOM 1044 N N . LEU A 1 129 ? 6.109 -7.716 -17.086 1.00 92.00 129 LEU A N 1
ATOM 1045 C CA . LEU A 1 129 ? 7.518 -7.943 -17.441 1.00 92.00 129 LEU A CA 1
ATOM 1046 C C . LEU A 1 129 ? 7.735 -8.076 -18.948 1.00 92.00 129 LEU A C 1
ATOM 1048 O O . LEU A 1 129 ? 8.686 -7.511 -19.480 1.00 92.00 129 LEU A O 1
ATOM 1052 N N . GLN A 1 130 ? 6.834 -8.770 -19.637 1.00 91.25 130 GLN A N 1
ATOM 1053 C CA . GLN A 1 130 ? 6.911 -8.958 -21.078 1.00 91.25 130 GLN A CA 1
ATOM 1054 C C . GLN A 1 130 ? 6.881 -7.615 -21.811 1.00 91.25 130 GLN A C 1
ATOM 1056 O O . GLN A 1 130 ? 7.741 -7.332 -22.646 1.00 91.25 130 GLN A O 1
ATOM 1061 N N . PHE A 1 131 ? 5.948 -6.743 -21.430 1.00 92.44 131 PHE A N 1
ATOM 1062 C CA . PHE A 1 131 ? 5.905 -5.369 -21.909 1.00 92.44 131 PHE A CA 1
ATOM 1063 C C . PHE A 1 131 ? 7.206 -4.629 -21.592 1.00 92.44 131 PHE A C 1
ATOM 1065 O O . PHE A 1 131 ? 7.749 -3.957 -22.472 1.00 92.44 131 PHE A O 1
ATOM 1072 N N . LEU A 1 132 ? 7.742 -4.788 -20.376 1.00 93.56 132 LEU A N 1
ATOM 1073 C CA . LEU A 1 132 ? 8.958 -4.092 -19.975 1.00 93.56 132 LEU A CA 1
ATOM 1074 C C . LEU A 1 132 ? 10.172 -4.446 -20.841 1.00 93.56 132 LEU A C 1
ATOM 1076 O O . LEU A 1 132 ? 10.913 -3.550 -21.257 1.00 93.56 132 LEU A O 1
ATOM 1080 N N . PHE A 1 133 ? 10.351 -5.741 -21.111 1.00 91.62 133 PHE A N 1
ATOM 1081 C CA . PHE A 1 133 ? 11.470 -6.286 -21.879 1.00 91.62 133 PHE A CA 1
ATOM 1082 C C . PHE A 1 133 ? 11.265 -6.226 -23.393 1.00 91.62 133 PHE A C 1
ATOM 1084 O O . PHE A 1 133 ? 12.246 -6.285 -24.123 1.00 91.62 133 PHE A O 1
ATOM 1091 N N . SER A 1 134 ? 10.033 -6.031 -23.874 1.00 91.62 134 SER A N 1
ATOM 1092 C CA . SER A 1 134 ? 9.757 -5.788 -25.301 1.00 91.62 134 SER A CA 1
ATOM 1093 C C . SER A 1 134 ? 10.320 -4.456 -25.815 1.00 91.62 134 SER A C 1
ATOM 1095 O O . SER A 1 134 ? 10.400 -4.230 -27.022 1.00 91.62 134 SER A O 1
ATOM 1097 N N . ARG A 1 135 ? 10.687 -3.537 -24.913 1.00 92.31 135 ARG A N 1
ATOM 1098 C CA . ARG A 1 135 ? 11.238 -2.233 -25.291 1.00 92.31 135 ARG A CA 1
ATOM 1099 C C . ARG A 1 135 ? 12.707 -2.353 -25.692 1.00 92.31 135 ARG A C 1
ATOM 1101 O O . ARG A 1 135 ? 13.455 -3.098 -25.061 1.00 92.31 135 ARG A O 1
ATOM 1108 N N . PRO A 1 136 ? 13.152 -1.586 -26.706 1.00 90.88 136 PRO A N 1
ATOM 1109 C CA . PRO A 1 136 ? 14.536 -1.640 -27.145 1.00 90.88 136 PRO A CA 1
ATOM 1110 C C . PRO A 1 136 ? 15.470 -1.154 -26.037 1.00 90.88 136 PRO A C 1
ATOM 1112 O O . PRO A 1 136 ? 15.105 -0.326 -25.205 1.00 90.88 136 PRO A O 1
ATOM 1115 N N . ARG A 1 137 ? 16.725 -1.605 -26.077 1.00 88.00 137 ARG A N 1
ATOM 1116 C CA . ARG A 1 137 ? 17.764 -1.232 -25.102 1.00 88.00 137 ARG A CA 1
ATOM 1117 C C . ARG A 1 137 ? 17.901 0.286 -24.907 1.00 88.00 137 ARG A C 1
ATOM 1119 O O . ARG A 1 137 ? 18.188 0.742 -23.803 1.00 88.00 137 ARG A O 1
ATOM 1126 N N . SER A 1 138 ? 17.732 1.065 -25.974 1.00 92.25 138 SER A N 1
ATOM 1127 C CA . SER A 1 138 ? 17.830 2.530 -25.963 1.00 92.25 138 SER A CA 1
ATOM 1128 C C . SER A 1 138 ? 16.650 3.227 -25.285 1.00 92.25 138 SER A C 1
ATOM 1130 O O . SER A 1 138 ? 16.770 4.403 -24.959 1.00 92.25 138 SER A O 1
ATOM 1132 N N . PHE A 1 139 ? 15.534 2.530 -25.068 1.00 94.81 139 PHE A N 1
ATOM 1133 C CA . PHE A 1 139 ? 14.357 3.095 -24.426 1.00 94.81 139 PHE A CA 1
ATOM 1134 C C . PHE A 1 139 ? 14.594 3.295 -22.929 1.00 94.81 139 PHE A C 1
ATOM 1136 O O . PHE A 1 139 ? 15.056 2.385 -22.236 1.00 94.81 139 PHE A O 1
ATOM 1143 N N . GLU A 1 140 ? 14.233 4.477 -22.435 1.00 95.75 140 GLU A N 1
ATOM 1144 C CA . GLU A 1 140 ? 14.292 4.824 -21.019 1.00 95.75 140 GLU A CA 1
ATOM 1145 C C . GLU A 1 140 ? 12.887 5.152 -20.514 1.00 95.75 140 GLU A C 1
ATOM 1147 O O . GLU A 1 140 ? 12.212 6.044 -21.026 1.00 95.75 140 GLU A O 1
ATOM 1152 N N . TYR A 1 141 ? 12.433 4.400 -19.514 1.00 95.56 141 TYR A N 1
ATOM 1153 C CA . TYR A 1 141 ? 11.159 4.609 -18.845 1.00 95.56 141 TYR A CA 1
ATOM 1154 C C . TYR A 1 141 ? 11.173 5.952 -18.112 1.00 95.56 141 TYR A C 1
ATOM 1156 O O . TYR A 1 141 ? 11.972 6.119 -17.178 1.00 95.56 141 TYR A O 1
ATOM 1164 N N . PRO A 1 142 ? 10.274 6.888 -18.466 1.00 95.62 142 PRO A N 1
ATOM 1165 C CA . PRO A 1 142 ? 10.187 8.153 -17.758 1.00 95.62 142 PRO A CA 1
ATOM 1166 C C . PRO A 1 142 ? 9.790 7.917 -16.297 1.00 95.62 142 PRO A C 1
ATOM 1168 O O . PRO A 1 142 ? 9.162 6.911 -15.951 1.00 95.62 142 PRO A O 1
ATOM 1171 N N . TYR A 1 143 ? 10.163 8.852 -15.429 1.00 95.38 143 TYR A N 1
ATOM 1172 C CA . TYR A 1 143 ? 9.560 8.931 -14.104 1.00 95.38 143 TYR A CA 1
ATOM 1173 C C . TYR A 1 143 ? 8.135 9.445 -14.259 1.00 95.38 143 TYR A C 1
ATOM 1175 O O . TYR A 1 143 ? 7.918 10.450 -14.935 1.00 95.38 143 TYR A O 1
ATOM 1183 N N . ARG A 1 144 ? 7.177 8.752 -13.645 1.00 94.69 144 ARG A N 1
ATOM 1184 C CA . ARG A 1 144 ? 5.785 9.197 -13.638 1.00 94.69 144 ARG A CA 1
ATOM 1185 C C . ARG A 1 144 ? 5.555 10.243 -12.563 1.00 94.69 144 ARG A C 1
ATOM 1187 O O . ARG A 1 144 ? 6.236 10.245 -11.534 1.00 94.69 144 ARG A O 1
ATOM 1194 N N . THR A 1 145 ? 4.588 11.119 -12.797 1.00 96.56 145 THR A N 1
ATOM 1195 C CA . THR A 1 145 ? 4.130 12.046 -11.759 1.00 96.56 145 THR A CA 1
ATOM 1196 C C . THR A 1 145 ? 3.272 11.305 -10.735 1.00 96.56 145 THR A C 1
ATOM 1198 O O . THR A 1 145 ? 2.736 10.230 -11.010 1.00 96.56 145 THR A O 1
ATOM 1201 N N . MET A 1 146 ? 3.122 11.874 -9.537 1.00 96.31 146 MET A N 1
ATOM 1202 C CA . MET A 1 146 ? 2.265 11.270 -8.513 1.00 96.31 146 MET A CA 1
ATOM 1203 C C . MET A 1 146 ? 0.803 11.164 -8.988 1.00 96.31 146 MET A C 1
ATOM 1205 O O . MET A 1 146 ? 0.150 10.158 -8.730 1.00 96.31 146 MET A O 1
ATOM 1209 N N . ASP A 1 147 ? 0.310 12.150 -9.742 1.00 96.62 147 ASP A N 1
ATOM 1210 C CA . ASP A 1 147 ? -1.067 12.165 -10.254 1.00 96.62 147 ASP A CA 1
ATOM 1211 C C . ASP A 1 147 ? -1.316 11.076 -11.306 1.00 96.62 147 ASP A C 1
ATOM 1213 O O . ASP A 1 147 ? -2.345 10.394 -11.273 1.00 96.62 147 ASP A O 1
ATOM 1217 N N . GLU A 1 148 ? -0.355 10.856 -12.210 1.00 96.50 148 GLU A N 1
ATOM 1218 C CA . GLU A 1 148 ? -0.410 9.757 -13.182 1.00 96.50 148 GLU A CA 1
ATOM 1219 C C . GLU A 1 148 ? -0.473 8.404 -12.472 1.00 96.50 148 GLU A C 1
ATOM 1221 O O . GLU A 1 148 ? -1.301 7.555 -12.808 1.00 96.50 148 GLU A O 1
ATOM 1226 N N . VAL A 1 149 ? 0.385 8.208 -11.467 1.00 97.19 149 VAL A N 1
ATOM 1227 C CA . VAL A 1 149 ? 0.437 6.954 -10.714 1.00 97.19 149 VAL A CA 1
ATOM 1228 C C . VAL A 1 149 ? -0.842 6.753 -9.911 1.00 97.19 149 VAL A C 1
ATOM 1230 O O . VAL A 1 149 ? -1.405 5.668 -9.976 1.00 97.19 149 VAL A O 1
ATOM 1233 N N . ASN A 1 150 ? -1.365 7.779 -9.239 1.00 96.88 150 ASN A N 1
ATOM 1234 C CA . ASN A 1 150 ? -2.640 7.688 -8.521 1.00 96.88 150 ASN A CA 1
ATOM 1235 C C . ASN A 1 150 ? -3.810 7.338 -9.452 1.00 96.88 150 ASN A C 1
ATOM 1237 O O . ASN A 1 150 ? -4.683 6.560 -9.079 1.00 96.88 150 ASN A O 1
ATOM 1241 N N . THR A 1 151 ? -3.821 7.858 -10.681 1.00 97.50 151 THR A N 1
ATOM 1242 C CA . THR A 1 151 ? -4.855 7.516 -11.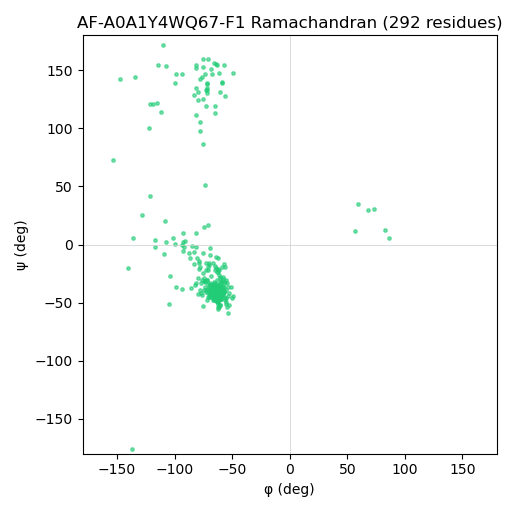673 1.00 97.50 151 THR A CA 1
ATOM 1243 C C . THR A 1 151 ? -4.771 6.040 -12.078 1.00 97.50 151 THR A C 1
ATOM 1245 O O . THR A 1 151 ? -5.782 5.337 -12.129 1.00 97.50 151 THR A O 1
ATOM 1248 N N . ILE A 1 152 ? -3.556 5.538 -12.316 1.00 97.62 152 ILE A N 1
ATOM 1249 C CA . ILE A 1 152 ? -3.316 4.119 -12.620 1.00 97.62 152 ILE A CA 1
ATOM 1250 C C . ILE A 1 152 ? -3.711 3.242 -11.424 1.00 97.62 152 ILE A C 1
ATOM 1252 O O . ILE A 1 152 ? -4.389 2.226 -11.588 1.00 97.62 152 ILE A O 1
ATOM 1256 N N . MET A 1 153 ? -3.324 3.642 -10.215 1.00 97.94 153 MET A N 1
ATOM 1257 C CA . MET A 1 153 ? -3.573 2.884 -8.994 1.00 97.94 153 MET A CA 1
ATOM 1258 C C . MET A 1 153 ? -5.052 2.862 -8.617 1.00 97.94 153 MET A C 1
ATOM 1260 O O . MET A 1 153 ? -5.515 1.818 -8.176 1.00 97.94 153 MET A O 1
ATOM 1264 N N . HIS A 1 154 ? -5.817 3.921 -8.893 1.00 97.75 154 HIS A N 1
ATOM 1265 C CA . HIS A 1 154 ? -7.273 3.921 -8.741 1.00 97.75 154 HIS A CA 1
ATOM 1266 C C . HIS A 1 154 ? -7.914 2.752 -9.497 1.00 97.75 154 HIS A C 1
ATOM 1268 O O . HIS A 1 154 ? -8.516 1.872 -8.890 1.00 97.75 154 HIS A O 1
ATOM 1274 N N . THR A 1 155 ? -7.704 2.693 -10.816 1.00 98.00 155 THR A N 1
ATOM 1275 C CA . THR A 1 155 ? -8.275 1.630 -11.665 1.00 98.00 155 THR A CA 1
ATOM 1276 C C . THR A 1 155 ? -7.735 0.241 -11.309 1.00 98.00 155 THR A C 1
ATOM 1278 O O . THR A 1 155 ? -8.470 -0.747 -11.324 1.00 98.00 155 THR A O 1
ATOM 1281 N N . THR A 1 156 ? -6.458 0.157 -10.925 1.00 98.12 156 THR A N 1
ATOM 1282 C CA . THR A 1 156 ? -5.817 -1.098 -10.505 1.00 98.12 156 THR A CA 1
ATOM 1283 C C . THR A 1 156 ? -6.409 -1.633 -9.201 1.00 98.12 156 THR A C 1
ATOM 1285 O O . THR A 1 156 ? -6.663 -2.832 -9.084 1.00 98.12 156 THR A O 1
ATOM 1288 N N . VAL A 1 157 ? -6.630 -0.761 -8.213 1.00 98.06 157 VAL A N 1
ATOM 1289 C CA . VAL A 1 157 ? -7.179 -1.134 -6.905 1.00 98.06 157 VAL A CA 1
ATOM 1290 C C . VAL A 1 157 ? -8.662 -1.465 -7.014 1.00 98.06 157 VAL A C 1
ATOM 1292 O O . VAL A 1 157 ? -9.070 -2.468 -6.44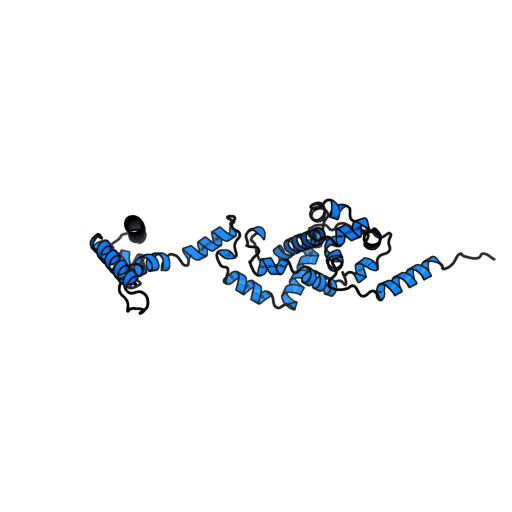1 1.00 98.06 157 VAL A O 1
ATOM 1295 N N . GLU A 1 158 ? -9.449 -0.719 -7.794 1.00 97.44 158 GLU A N 1
ATOM 1296 C CA . GLU A 1 158 ? -10.851 -1.074 -8.076 1.00 97.44 158 GLU A CA 1
ATOM 1297 C C . GLU A 1 158 ? -10.957 -2.486 -8.659 1.00 97.44 158 GLU A C 1
ATOM 1299 O O . GLU A 1 158 ? -11.671 -3.338 -8.128 1.00 97.44 158 GLU A O 1
ATOM 1304 N N . ARG A 1 159 ? -10.144 -2.788 -9.679 1.00 97.44 159 ARG A N 1
ATOM 1305 C CA . ARG A 1 159 ? -10.076 -4.128 -10.268 1.00 97.44 159 ARG A CA 1
ATOM 1306 C C . ARG A 1 159 ? -9.681 -5.195 -9.248 1.00 97.44 159 ARG A C 1
ATOM 1308 O O . ARG A 1 159 ? -10.247 -6.288 -9.272 1.00 97.44 159 ARG A O 1
ATOM 1315 N N . ALA A 1 160 ? -8.713 -4.904 -8.378 1.00 97.56 160 ALA A N 1
ATOM 1316 C CA . ALA A 1 160 ? -8.281 -5.822 -7.328 1.00 97.56 160 ALA A CA 1
ATOM 1317 C C . ALA A 1 160 ? -9.391 -6.072 -6.296 1.00 97.56 160 ALA A C 1
ATOM 1319 O O . ALA A 1 160 ? -9.587 -7.214 -5.880 1.00 97.56 160 ALA A O 1
ATOM 1320 N N . ILE A 1 161 ? -10.136 -5.029 -5.919 1.00 97.19 161 ILE A N 1
ATOM 1321 C CA . ILE A 1 161 ? -11.260 -5.128 -4.987 1.00 97.19 161 ILE A CA 1
ATOM 1322 C C . ILE A 1 161 ? -12.351 -6.030 -5.564 1.00 97.19 161 ILE A C 1
ATOM 1324 O O . ILE A 1 161 ? -12.769 -6.972 -4.889 1.00 97.19 161 ILE A O 1
ATOM 1328 N N . ASP A 1 162 ? -12.749 -5.790 -6.813 1.00 96.31 162 ASP A N 1
ATOM 1329 C CA . ASP A 1 162 ? -13.802 -6.558 -7.481 1.00 96.31 162 ASP A CA 1
ATOM 1330 C C . ASP A 1 162 ? -13.391 -8.017 -7.699 1.00 96.31 162 ASP A C 1
ATOM 1332 O O . ASP A 1 162 ? -14.142 -8.944 -7.401 1.00 96.31 162 ASP A O 1
ATOM 1336 N N . LYS A 1 163 ? -12.169 -8.242 -8.198 1.00 95.38 163 LYS A N 1
ATOM 1337 C CA . LYS A 1 163 ? -11.674 -9.583 -8.531 1.00 95.38 163 LYS A CA 1
ATOM 1338 C C . LYS A 1 163 ? -11.532 -10.481 -7.303 1.00 95.38 163 LYS A C 1
ATOM 1340 O O . LYS A 1 163 ? -11.751 -11.686 -7.407 1.00 95.38 163 LYS A O 1
ATOM 1345 N N . HIS A 1 164 ? -11.130 -9.911 -6.170 1.00 93.75 164 HIS A N 1
ATOM 1346 C CA . HIS A 1 164 ? -10.860 -10.661 -4.945 1.00 93.75 164 HIS A CA 1
ATOM 1347 C C . HIS A 1 164 ? -11.991 -10.575 -3.912 1.00 93.75 164 HIS A C 1
ATOM 1349 O O . HIS A 1 164 ? -11.822 -11.091 -2.811 1.00 93.75 164 HIS A O 1
ATOM 1355 N N . GLY A 1 165 ? -13.129 -9.950 -4.246 1.00 93.69 165 GLY A N 1
ATOM 1356 C CA . GLY A 1 165 ? -14.262 -9.810 -3.323 1.00 93.69 165 GLY A CA 1
ATOM 1357 C C . GLY A 1 165 ? -13.889 -9.060 -2.042 1.00 93.69 165 GLY A C 1
ATOM 1358 O O . GLY A 1 165 ? -14.350 -9.396 -0.955 1.00 93.69 165 GLY A O 1
ATOM 1359 N N . MET A 1 166 ? -12.989 -8.078 -2.143 1.00 95.31 166 MET A N 1
ATOM 1360 C CA . MET A 1 166 ? -12.446 -7.391 -0.966 1.00 95.31 166 MET A CA 1
ATOM 1361 C C . MET A 1 166 ? -13.381 -6.318 -0.422 1.00 95.31 166 MET A C 1
ATOM 1363 O O . MET A 1 166 ? -13.145 -5.823 0.674 1.00 95.31 166 MET A O 1
ATOM 1367 N N . LYS A 1 167 ? -14.431 -5.941 -1.155 1.00 95.00 167 LYS A N 1
ATOM 1368 C CA . LYS A 1 167 ? -15.337 -4.863 -0.754 1.00 95.00 167 LYS A CA 1
ATOM 1369 C C . LYS A 1 167 ? -16.013 -5.180 0.578 1.00 95.00 167 LYS A C 1
ATOM 1371 O O . LYS A 1 167 ? -15.932 -4.392 1.516 1.00 95.00 167 LYS A O 1
ATOM 1376 N N . GLU A 1 168 ? -16.623 -6.355 0.678 1.00 94.31 168 GLU A N 1
ATOM 1377 C CA . GLU A 1 168 ? -17.287 -6.827 1.889 1.00 94.31 168 GLU A CA 1
ATOM 1378 C C . GLU A 1 168 ? -16.273 -7.032 3.019 1.00 94.31 168 GLU A C 1
ATOM 1380 O O . GLU A 1 168 ? -16.525 -6.634 4.154 1.00 94.31 168 GLU A O 1
ATOM 1385 N N . ILE A 1 169 ? -15.097 -7.583 2.703 1.00 94.38 169 ILE A N 1
ATOM 1386 C CA . ILE A 1 169 ? -14.019 -7.821 3.673 1.00 94.38 169 ILE A CA 1
ATOM 1387 C C . ILE A 1 169 ? -13.534 -6.501 4.281 1.00 94.38 169 ILE A C 1
ATOM 1389 O O . ILE A 1 169 ? -13.414 -6.394 5.499 1.00 94.38 169 ILE A O 1
ATOM 1393 N N . ILE A 1 170 ? -13.285 -5.482 3.455 1.00 95.06 170 ILE A N 1
ATOM 1394 C CA . ILE A 1 170 ? -12.837 -4.159 3.902 1.00 95.06 170 ILE A CA 1
ATOM 1395 C C . ILE A 1 170 ? -13.876 -3.534 4.834 1.00 95.06 170 ILE A C 1
ATOM 1397 O O . ILE A 1 170 ? -13.512 -3.016 5.890 1.00 95.06 170 ILE A O 1
ATOM 1401 N N . GLU A 1 171 ? -15.163 -3.604 4.488 1.00 94.38 171 GLU A N 1
ATOM 1402 C CA . GLU A 1 171 ? -16.226 -3.065 5.341 1.00 94.38 171 GLU A CA 1
ATOM 1403 C C . GLU A 1 171 ? -16.357 -3.828 6.664 1.00 94.38 171 GLU A C 1
ATOM 1405 O O . GLU A 1 171 ? -16.449 -3.199 7.720 1.00 94.38 171 GLU A O 1
ATOM 1410 N N . VAL A 1 172 ? -16.279 -5.162 6.641 1.00 94.00 172 VAL A N 1
ATOM 1411 C CA . VAL A 1 172 ? -16.286 -5.986 7.860 1.00 94.00 172 VAL A CA 1
ATOM 1412 C C . VAL A 1 172 ? -15.097 -5.643 8.752 1.00 94.00 172 VAL A C 1
ATOM 1414 O O . VAL A 1 172 ? -15.291 -5.408 9.945 1.00 94.00 172 VAL A O 1
ATOM 1417 N N . VAL A 1 173 ? -13.884 -5.552 8.198 1.00 92.94 173 VAL A N 1
ATOM 1418 C CA . VAL A 1 173 ? -12.690 -5.185 8.973 1.00 92.94 173 VAL A CA 1
ATOM 1419 C C . VAL A 1 173 ? -12.855 -3.787 9.559 1.00 92.94 173 VAL A C 1
ATOM 1421 O O . VAL A 1 173 ? -12.636 -3.612 10.748 1.00 92.94 173 VAL A O 1
ATOM 1424 N N . LYS A 1 174 ? -13.323 -2.799 8.783 1.00 90.81 174 LYS A N 1
ATOM 1425 C CA . LYS A 1 174 ? -13.574 -1.430 9.274 1.00 90.81 174 LYS A CA 1
ATOM 1426 C C . LYS A 1 174 ? -14.563 -1.382 10.442 1.00 90.81 174 LYS A C 1
ATOM 1428 O O . LYS A 1 174 ? -14.365 -0.577 11.349 1.00 90.81 174 LYS A O 1
ATOM 1433 N N . GLN A 1 175 ? -15.610 -2.206 10.419 1.00 88.06 175 GLN A N 1
ATOM 1434 C CA . GLN A 1 175 ? -16.624 -2.268 11.480 1.00 88.06 175 GLN A CA 1
ATOM 1435 C C . GLN A 1 175 ? -16.137 -3.002 12.734 1.00 88.06 175 GLN A C 1
ATOM 1437 O O . GLN A 1 175 ? -16.570 -2.669 13.835 1.00 88.06 175 GLN A O 1
ATOM 1442 N N . ASN A 1 176 ? -15.240 -3.976 12.568 1.00 86.88 176 ASN A N 1
ATOM 1443 C CA . ASN A 1 176 ? -14.773 -4.862 13.635 1.00 86.88 176 ASN A CA 1
ATOM 1444 C C . ASN A 1 176 ? -13.330 -4.574 14.079 1.00 86.88 176 ASN A C 1
ATOM 1446 O O . ASN A 1 176 ? -12.705 -5.447 14.672 1.00 86.88 176 ASN A O 1
ATOM 1450 N N . ARG A 1 177 ? -12.797 -3.372 13.810 1.00 87.25 177 ARG A N 1
ATOM 1451 C CA . ARG A 1 177 ? -11.458 -2.982 14.281 1.00 87.25 177 ARG A CA 1
ATOM 1452 C C . ARG A 1 177 ? -11.375 -3.040 15.808 1.00 87.25 177 ARG A C 1
ATOM 1454 O O . ARG A 1 177 ? -12.295 -2.590 16.499 1.00 87.25 177 ARG A O 1
ATOM 1461 N N . CYS A 1 178 ? -10.245 -3.521 16.307 1.00 84.56 178 CYS A N 1
ATOM 1462 C CA . CYS A 1 178 ? -9.888 -3.578 17.720 1.00 84.56 178 CYS A CA 1
ATOM 1463 C C . CYS A 1 178 ? -8.763 -2.586 18.058 1.00 84.56 178 CYS A C 1
ATOM 1465 O O . CYS A 1 178 ? -8.178 -1.954 17.176 1.00 84.56 178 CYS A O 1
ATOM 1467 N N . ASP A 1 179 ? -8.468 -2.425 19.350 1.00 83.81 179 ASP A N 1
ATOM 1468 C CA . ASP A 1 179 ? -7.428 -1.511 19.838 1.00 83.81 179 ASP A CA 1
ATOM 1469 C C . ASP A 1 179 ? -6.040 -1.887 19.265 1.00 83.81 179 ASP A C 1
ATOM 1471 O O . ASP A 1 179 ? -5.239 -0.998 18.961 1.00 83.81 179 ASP A O 1
ATOM 1475 N N . GLU A 1 180 ? -5.792 -3.185 19.048 1.00 86.94 180 GLU A N 1
ATOM 1476 C CA . GLU A 1 180 ? -4.563 -3.770 18.492 1.00 86.94 180 GLU A CA 1
ATOM 1477 C C . GLU A 1 180 ? -4.370 -3.489 16.992 1.00 86.94 180 GLU A C 1
ATOM 1479 O O . GLU A 1 180 ? -3.239 -3.493 16.504 1.00 86.94 180 GLU A O 1
ATOM 1484 N N . ASP A 1 181 ? -5.444 -3.180 16.256 1.00 89.50 181 ASP A N 1
ATOM 1485 C CA . ASP A 1 181 ? -5.367 -2.833 14.828 1.00 89.50 181 ASP A CA 1
ATOM 1486 C C . ASP A 1 181 ? -4.820 -1.416 14.601 1.00 89.50 181 ASP A C 1
ATOM 1488 O O . ASP A 1 181 ? -4.565 -1.004 13.464 1.00 89.50 181 ASP A O 1
ATOM 1492 N N . TYR A 1 182 ? -4.635 -0.639 15.670 1.00 90.38 182 TYR A N 1
ATOM 1493 C CA . TYR A 1 182 ? -4.049 0.693 15.618 1.00 90.38 182 TYR A CA 1
ATOM 1494 C C . TYR A 1 182 ? -2.574 0.670 16.004 1.00 90.38 182 TYR A C 1
ATOM 1496 O O . TYR A 1 182 ? -2.138 -0.069 16.883 1.00 90.38 182 TYR A O 1
ATOM 1504 N N . SER A 1 183 ? -1.801 1.561 15.385 1.00 88.94 183 SER A N 1
ATOM 1505 C CA . SER A 1 183 ? -0.404 1.769 15.760 1.00 88.94 183 SER A CA 1
ATOM 1506 C C . SER A 1 183 ? -0.285 2.147 17.245 1.00 88.94 183 SER A C 1
ATOM 1508 O O . SER A 1 183 ? -1.201 2.717 17.856 1.00 88.94 183 SER A O 1
ATOM 1510 N N . SER A 1 184 ? 0.868 1.857 17.849 1.00 82.94 184 SER A N 1
ATOM 1511 C CA . SER A 1 184 ? 1.183 2.293 19.214 1.00 82.94 184 SER A CA 1
ATOM 1512 C C . SER A 1 184 ? 1.201 3.821 19.334 1.00 82.94 184 SER A C 1
ATOM 1514 O O . SER A 1 184 ? 0.893 4.362 20.396 1.00 82.94 184 SER A O 1
ATOM 1516 N N . VAL A 1 185 ? 1.480 4.522 18.232 1.00 81.25 185 VAL A N 1
ATOM 1517 C CA . VAL A 1 185 ? 1.475 5.983 18.158 1.00 81.25 185 VAL A CA 1
ATOM 1518 C C . VAL A 1 185 ? 0.045 6.523 18.205 1.00 81.25 185 VAL A C 1
ATOM 1520 O O . VAL A 1 185 ? -0.848 6.066 17.488 1.00 81.25 185 VAL A O 1
ATOM 1523 N N . ASN A 1 186 ? -0.168 7.560 19.016 1.00 80.62 186 ASN A N 1
ATOM 1524 C CA . ASN A 1 186 ? -1.448 8.256 19.071 1.00 80.62 186 ASN A CA 1
ATOM 1525 C C . ASN A 1 186 ? -1.744 8.949 17.736 1.00 80.62 186 ASN A C 1
ATOM 1527 O O . ASN A 1 186 ? -1.091 9.919 17.355 1.00 80.62 186 ASN A O 1
ATOM 1531 N N . SER A 1 187 ? -2.770 8.461 17.044 1.00 88.19 187 SER A N 1
ATOM 1532 C CA . SER A 1 187 ? -3.296 9.040 15.812 1.00 88.19 187 SER A CA 1
ATOM 1533 C C . SER A 1 187 ? -4.716 9.557 16.037 1.00 88.19 187 SER A C 1
ATOM 1535 O O . SER A 1 187 ? -5.443 9.051 16.890 1.00 88.19 187 SER A O 1
ATOM 1537 N N . ALA A 1 188 ? -5.152 10.542 15.245 1.00 87.75 188 ALA A N 1
ATOM 1538 C CA . ALA A 1 188 ? -6.533 11.030 15.311 1.00 87.75 188 ALA A CA 1
ATOM 1539 C C . ALA A 1 188 ? -7.555 9.903 15.067 1.00 87.75 188 ALA A C 1
ATOM 1541 O O . ALA A 1 188 ? -8.616 9.896 15.682 1.00 87.75 188 ALA A O 1
ATOM 1542 N N . ALA A 1 189 ? -7.209 8.927 14.221 1.00 87.94 189 ALA A N 1
ATOM 1543 C CA . ALA A 1 189 ? -8.038 7.758 13.948 1.00 87.94 189 ALA A CA 1
ATOM 1544 C C . ALA A 1 189 ? -8.157 6.837 15.168 1.00 87.94 189 ALA A C 1
ATOM 1546 O O . ALA A 1 189 ? -9.266 6.435 15.504 1.00 87.94 189 ALA A O 1
ATOM 1547 N N . LYS A 1 190 ? -7.041 6.560 15.859 1.00 88.38 190 LYS A N 1
ATOM 1548 C CA . LYS A 1 190 ? -7.036 5.801 17.116 1.00 88.38 190 LYS A CA 1
ATOM 1549 C C . LYS A 1 190 ? -7.824 6.538 18.192 1.00 88.38 190 LYS A C 1
ATOM 1551 O O . LYS A 1 190 ? -8.674 5.944 18.832 1.00 88.38 190 LYS A O 1
ATOM 1556 N N . ILE A 1 191 ? -7.601 7.842 18.354 1.00 84.50 191 ILE A N 1
ATOM 1557 C CA . ILE A 1 191 ? -8.323 8.658 19.337 1.00 84.50 191 ILE A CA 1
ATOM 1558 C C . ILE A 1 191 ? -9.827 8.654 19.048 1.00 84.50 191 ILE A C 1
ATOM 1560 O O . ILE A 1 191 ? -10.608 8.449 19.968 1.00 84.50 191 ILE A O 1
ATOM 1564 N N . ASP A 1 192 ? -10.252 8.852 17.797 1.00 86.00 192 ASP A N 1
ATOM 1565 C CA . ASP A 1 192 ? -11.674 8.826 17.437 1.00 86.00 192 ASP A CA 1
ATOM 1566 C C . ASP A 1 192 ? -12.287 7.430 17.596 1.00 86.00 192 ASP A C 1
ATOM 1568 O O . ASP A 1 192 ? -13.418 7.317 18.067 1.00 86.00 192 ASP A O 1
ATOM 1572 N N . PHE A 1 193 ? -11.540 6.373 17.269 1.00 86.31 193 PHE A N 1
ATOM 1573 C CA . PHE A 1 193 ? -11.951 4.995 17.509 1.00 86.31 193 PHE A CA 1
ATOM 1574 C C . PHE A 1 193 ? -12.121 4.714 18.998 1.00 86.31 193 PHE A C 1
ATOM 1576 O O . PHE A 1 193 ? -13.219 4.354 19.401 1.00 86.31 193 PHE A O 1
ATOM 1583 N N . LEU A 1 194 ? -11.099 4.958 19.824 1.00 81.69 194 LEU A N 1
ATOM 1584 C CA . LEU A 1 194 ? -11.176 4.785 21.275 1.00 81.69 194 LEU A CA 1
ATOM 1585 C C . LEU A 1 194 ? -12.270 5.680 21.859 1.00 81.69 194 LEU A C 1
ATOM 1587 O O . LEU A 1 194 ? -12.994 5.258 22.748 1.00 81.69 194 LEU A O 1
ATOM 1591 N N . ARG A 1 195 ? -12.475 6.888 21.324 1.00 78.94 195 ARG A N 1
ATOM 1592 C CA . ARG A 1 195 ? -13.596 7.745 21.712 1.00 78.94 195 ARG A CA 1
ATOM 1593 C C . ARG A 1 195 ? -14.926 7.080 21.375 1.00 78.94 195 ARG A C 1
ATOM 1595 O O . ARG A 1 195 ? -15.768 6.987 22.243 1.00 78.94 195 ARG A O 1
ATOM 1602 N N . LYS A 1 196 ? -15.162 6.598 20.156 1.00 78.50 196 LYS A N 1
ATOM 1603 C CA . LYS A 1 196 ? -16.423 5.921 19.799 1.00 78.50 196 LYS A CA 1
ATOM 1604 C C . LYS A 1 196 ? -16.603 4.635 20.596 1.00 78.50 196 LYS A C 1
ATOM 1606 O O . LYS A 1 196 ? -17.631 4.447 21.225 1.00 78.50 196 LYS A O 1
ATOM 1611 N N . ARG A 1 197 ? -15.576 3.795 20.662 1.00 68.81 197 ARG A N 1
ATOM 1612 C CA . ARG A 1 197 ? -15.533 2.560 21.443 1.00 68.81 197 ARG A CA 1
ATOM 1613 C C . ARG A 1 197 ? -15.860 2.838 22.908 1.00 68.81 197 ARG A C 1
ATOM 1615 O O . ARG A 1 197 ? -16.814 2.283 23.423 1.00 68.81 197 ARG A O 1
ATOM 1622 N N . TYR A 1 198 ? -15.166 3.767 23.550 1.00 59.62 198 TYR A N 1
ATOM 1623 C CA . TYR A 1 198 ? -15.310 4.061 24.974 1.00 59.62 198 TYR A CA 1
ATOM 1624 C C . TYR A 1 198 ? -16.333 5.166 25.298 1.00 59.62 198 TYR A C 1
ATOM 1626 O O . TYR A 1 198 ? -16.608 5.411 26.459 1.00 59.62 198 TYR A O 1
ATOM 1634 N N . HIS A 1 199 ? -16.979 5.816 24.332 1.00 55.81 199 HIS A N 1
ATOM 1635 C CA . HIS A 1 199 ? -18.170 6.644 24.588 1.00 55.81 199 HIS A CA 1
ATOM 1636 C C . HIS A 1 199 ? -19.462 5.893 24.267 1.00 55.81 199 HIS A C 1
ATOM 1638 O O . HIS A 1 199 ? -20.440 6.050 24.989 1.00 55.81 199 HIS A O 1
ATOM 1644 N N . THR A 1 200 ? -19.473 5.058 23.227 1.00 46.22 200 THR A N 1
ATOM 1645 C CA . THR A 1 200 ? -20.617 4.205 22.875 1.00 46.22 200 THR A CA 1
ATOM 1646 C C . THR A 1 200 ? -20.675 2.959 23.760 1.00 46.22 200 THR A C 1
ATOM 1648 O O . THR A 1 200 ? -21.763 2.471 24.042 1.00 46.22 200 THR A O 1
ATOM 1651 N N . ARG A 1 201 ? -19.528 2.473 24.253 1.00 45.03 201 ARG A N 1
ATOM 1652 C CA . ARG A 1 201 ? -19.424 1.250 25.062 1.00 45.03 201 ARG A CA 1
ATOM 1653 C C . ARG A 1 201 ? -18.912 1.465 26.490 1.00 45.03 201 ARG A C 1
ATOM 1655 O O . ARG A 1 201 ? -18.928 0.503 27.233 1.00 45.03 201 ARG A O 1
ATOM 1662 N N . ASN A 1 202 ? -18.548 2.685 26.920 1.00 40.22 202 ASN A N 1
ATOM 1663 C CA . ASN A 1 202 ? -18.214 2.959 28.336 1.00 40.22 202 ASN A CA 1
ATOM 1664 C C . ASN A 1 202 ? -19.082 4.028 29.000 1.00 40.22 202 ASN A C 1
ATOM 1666 O O . ASN A 1 202 ? -18.587 4.841 29.782 1.00 40.22 202 ASN A O 1
ATOM 1670 N N . PHE A 1 203 ? -20.385 4.008 28.752 1.00 41.81 203 PHE A N 1
ATOM 1671 C CA . PHE A 1 203 ? -21.287 4.627 29.716 1.00 41.81 203 PHE A CA 1
ATOM 1672 C C . PHE A 1 203 ? -22.032 3.593 30.549 1.00 41.81 203 PHE A C 1
ATOM 1674 O O . PHE A 1 203 ? -21.963 3.655 31.769 1.00 41.81 203 PHE A O 1
ATOM 1681 N N . ALA A 1 204 ? -22.673 2.610 29.914 1.00 40.03 204 ALA A N 1
ATOM 1682 C CA . ALA A 1 204 ? -23.307 1.512 30.639 1.00 40.03 204 ALA A CA 1
ATOM 1683 C C . ALA A 1 204 ? -22.268 0.500 31.182 1.00 40.03 204 ALA A C 1
ATOM 1685 O O . ALA A 1 204 ? -22.196 0.399 32.397 1.00 40.03 204 ALA A O 1
ATOM 1686 N N . PRO A 1 205 ? -21.341 -0.071 30.383 1.00 42.44 205 PRO A N 1
ATOM 1687 C CA . PRO A 1 205 ? -20.361 -1.066 30.849 1.00 42.44 205 PRO A CA 1
ATOM 1688 C C . PRO A 1 205 ? -19.273 -0.579 31.806 1.00 42.44 205 PRO A C 1
ATOM 1690 O O . PRO A 1 205 ? -18.806 -1.365 32.599 1.00 42.44 205 PRO A O 1
ATOM 1693 N N . ARG A 1 206 ? -18.855 0.697 31.799 1.00 40.00 206 ARG A N 1
ATOM 1694 C CA . ARG A 1 206 ? -17.885 1.204 32.808 1.00 40.00 206 ARG A CA 1
ATOM 1695 C C . ARG A 1 206 ? -18.503 1.370 34.195 1.00 40.00 206 ARG A C 1
ATOM 1697 O O . ARG A 1 206 ? -17.801 1.476 35.192 1.00 40.00 206 ARG A O 1
ATOM 1704 N N . MET A 1 207 ? -19.822 1.487 34.215 1.00 39.16 207 MET A N 1
ATOM 1705 C CA . MET A 1 207 ? -20.629 1.566 35.414 1.00 39.16 207 MET A CA 1
ATOM 1706 C C . MET A 1 207 ? -21.127 0.179 35.798 1.00 39.16 207 MET A C 1
ATOM 1708 O O . MET A 1 207 ? -21.102 -0.106 36.978 1.00 39.16 207 MET A O 1
ATOM 1712 N N . GLU A 1 208 ? -21.490 -0.674 34.835 1.00 42.22 208 GLU A N 1
ATOM 1713 C CA . GLU A 1 208 ? -21.729 -2.109 35.020 1.00 42.22 208 GLU A CA 1
ATOM 1714 C C . GLU A 1 208 ? -20.455 -2.810 35.476 1.00 42.22 208 GLU A C 1
ATOM 1716 O O . GLU A 1 208 ? -20.501 -3.273 36.573 1.00 42.22 208 GLU A O 1
ATOM 1721 N N . GLU A 1 209 ? -19.269 -2.760 34.866 1.00 41.56 209 GLU A N 1
ATOM 1722 C CA . GLU A 1 209 ? -18.036 -3.346 35.461 1.00 41.56 209 GLU A CA 1
ATOM 1723 C C . GLU A 1 209 ? -17.708 -2.797 36.864 1.00 41.56 209 GLU A C 1
ATOM 1725 O O . GLU A 1 209 ? -17.190 -3.518 37.713 1.00 41.56 209 GLU A O 1
ATOM 1730 N N . SER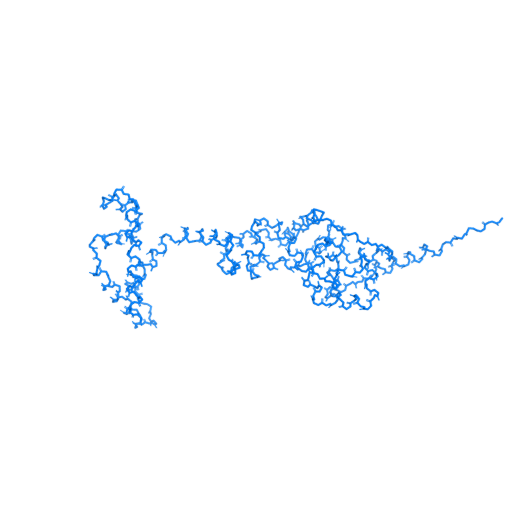 A 1 210 ? -18.041 -1.532 37.146 1.00 46.31 210 SER A N 1
ATOM 1731 C CA . SER A 1 210 ? -17.900 -0.949 38.488 1.00 46.31 210 SER A CA 1
ATOM 1732 C C . SER A 1 210 ? -19.020 -1.357 39.465 1.00 46.31 210 SER A C 1
ATOM 1734 O O . SER A 1 210 ? -18.827 -1.193 40.668 1.00 46.31 210 SER A O 1
ATOM 1736 N N . LEU A 1 211 ? -20.174 -1.839 38.985 1.00 41.00 211 LEU A N 1
ATOM 1737 C CA . LEU A 1 211 ? -21.326 -2.338 39.758 1.00 41.00 211 LEU A CA 1
ATOM 1738 C C . LEU A 1 211 ? -21.427 -3.874 39.767 1.00 41.00 211 LEU A C 1
ATOM 1740 O O . LEU A 1 211 ? -21.942 -4.415 40.728 1.00 41.00 211 LEU A O 1
ATOM 1744 N N . ASP A 1 212 ? -20.915 -4.552 38.751 1.00 42.16 212 ASP A N 1
ATOM 1745 C CA . ASP A 1 212 ? -20.822 -5.988 38.491 1.00 42.16 212 ASP A CA 1
ATOM 1746 C C . ASP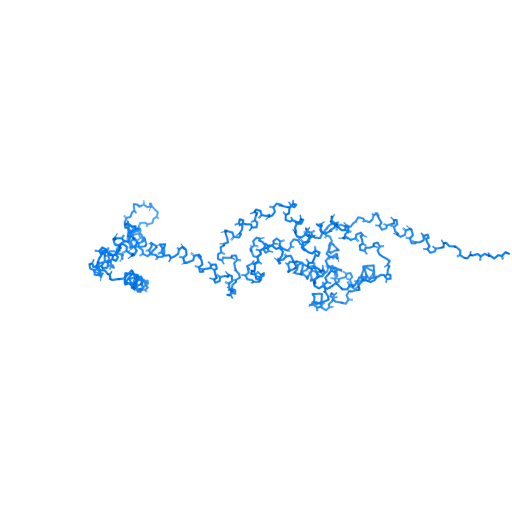 A 1 212 ? -19.561 -6.505 39.162 1.00 42.16 212 ASP A C 1
ATOM 1748 O O . ASP A 1 212 ? -19.645 -7.480 39.883 1.00 42.16 212 ASP A O 1
ATOM 1752 N N . GLY A 1 213 ? -18.450 -5.759 39.179 1.00 43.50 213 GLY A N 1
ATOM 1753 C CA . GLY A 1 213 ? -17.407 -5.983 40.192 1.00 43.50 213 GLY A CA 1
ATOM 1754 C C . GLY A 1 213 ? -17.930 -5.825 41.634 1.00 43.50 213 GLY A C 1
ATOM 1755 O O . GLY A 1 213 ? -17.340 -6.353 42.572 1.00 43.50 213 GLY A O 1
ATOM 1756 N N . LEU A 1 214 ? -19.070 -5.139 41.803 1.00 42.88 214 LEU A N 1
ATOM 1757 C CA . LEU A 1 214 ? -19.824 -4.962 43.049 1.00 42.88 214 LEU A CA 1
ATOM 1758 C C . LEU A 1 214 ? -21.038 -5.917 43.184 1.00 42.88 214 LEU A C 1
ATOM 1760 O O . LEU A 1 214 ? -21.772 -5.837 44.168 1.00 42.88 214 LEU A O 1
ATOM 1764 N N . MET A 1 215 ? -21.301 -6.803 42.217 1.00 39.44 215 MET A N 1
ATOM 1765 C CA . MET A 1 215 ? -22.508 -7.650 42.182 1.00 39.44 215 MET A CA 1
ATOM 1766 C C . MET A 1 215 ? -22.274 -9.089 41.700 1.00 39.44 215 MET A C 1
ATOM 1768 O O . MET A 1 215 ? -23.057 -9.961 42.066 1.00 39.44 215 MET A O 1
ATOM 1772 N N . GLU A 1 216 ? -21.193 -9.383 40.982 1.00 40.28 216 GLU A N 1
ATOM 1773 C CA . GLU A 1 216 ? -20.666 -10.731 40.714 1.00 40.28 216 GLU A CA 1
ATOM 1774 C C . GLU A 1 216 ? -20.076 -11.386 41.970 1.00 40.28 216 GLU A C 1
ATOM 1776 O O . GLU A 1 216 ? -19.737 -12.562 41.955 1.00 40.28 216 GLU A O 1
ATOM 1781 N N . GLY A 1 217 ? -20.039 -10.676 43.100 1.00 40.59 217 GLY A N 1
ATOM 1782 C CA . GLY A 1 217 ? -19.966 -11.328 44.405 1.00 40.59 217 GLY A CA 1
ATOM 1783 C C . GLY A 1 217 ? -21.260 -12.062 44.785 1.00 40.59 217 GLY A C 1
ATOM 1784 O O . GLY A 1 217 ? -21.232 -12.871 45.695 1.00 40.59 217 GLY A O 1
ATOM 1785 N N . ALA A 1 218 ? -22.398 -11.804 44.132 1.00 41.53 218 ALA A N 1
ATOM 1786 C CA . ALA A 1 218 ? -23.718 -12.233 44.605 1.00 41.53 218 ALA A CA 1
ATOM 1787 C C . ALA A 1 218 ? -24.564 -12.987 43.561 1.00 41.53 218 ALA A C 1
ATOM 1789 O O . ALA A 1 218 ? -25.793 -12.982 43.661 1.00 41.53 218 ALA A O 1
ATOM 1790 N N . THR A 1 219 ? -23.944 -13.644 42.574 1.00 37.41 219 THR A N 1
ATOM 1791 C CA . THR A 1 219 ? -24.675 -14.527 41.647 1.00 37.41 219 THR A CA 1
ATOM 1792 C C . THR A 1 219 ? -23.925 -15.848 41.451 1.00 37.41 219 THR A C 1
ATOM 1794 O O . THR A 1 219 ? -22.705 -15.888 41.527 1.00 37.41 219 THR A O 1
ATOM 1797 N N . GLU A 1 220 ? -24.695 -16.925 41.316 1.00 41.09 220 GLU A N 1
ATOM 1798 C CA . GLU A 1 220 ? -24.389 -18.323 41.657 1.00 41.09 220 GLU A CA 1
ATOM 1799 C C . GLU A 1 220 ? -23.051 -18.914 41.149 1.00 41.09 220 GLU A C 1
ATOM 1801 O O . GLU A 1 220 ? -22.566 -18.550 40.080 1.00 41.09 220 GLU A O 1
ATOM 1806 N N . PRO A 1 221 ? -22.450 -19.844 41.923 1.00 34.81 221 PRO A N 1
ATOM 1807 C CA . PRO A 1 221 ? -21.012 -20.092 41.924 1.00 34.81 221 PRO A CA 1
ATOM 1808 C C . PRO A 1 221 ? -20.544 -20.960 40.752 1.00 34.81 221 PRO A C 1
ATOM 1810 O O . PRO A 1 221 ? -21.049 -22.064 40.538 1.00 34.81 221 PRO A O 1
ATOM 1813 N N . ASP A 1 222 ? -19.495 -20.504 40.067 1.00 35.00 222 ASP A N 1
ATOM 1814 C CA . ASP A 1 222 ? -18.656 -21.359 39.232 1.00 35.00 222 ASP A CA 1
ATOM 1815 C C . ASP A 1 222 ? -17.672 -22.122 40.138 1.00 35.00 222 ASP A C 1
ATOM 1817 O O . ASP A 1 222 ? -16.962 -21.540 40.961 1.00 35.00 222 ASP A O 1
ATOM 1821 N N . GLN A 1 223 ? -17.669 -23.452 40.051 1.00 42.28 223 GLN A N 1
ATOM 1822 C CA . GLN A 1 223 ? -17.086 -24.355 41.058 1.00 42.28 223 GLN A CA 1
ATOM 1823 C C . GLN A 1 223 ? -15.545 -24.418 41.063 1.00 42.28 223 GLN A C 1
ATOM 1825 O O . GLN A 1 223 ? -14.977 -25.338 41.655 1.00 42.28 223 GLN A O 1
ATOM 1830 N N . SER A 1 224 ? -14.845 -23.479 40.424 1.00 44.00 224 SER A N 1
ATOM 1831 C CA . SER A 1 224 ? -13.392 -23.568 40.238 1.00 44.00 224 SER A CA 1
ATOM 1832 C C . SER A 1 224 ? -12.539 -22.586 41.045 1.00 44.00 224 SER A C 1
ATOM 1834 O O . SER A 1 224 ? -11.327 -22.785 41.051 1.00 44.00 224 SER A O 1
ATOM 1836 N N . ASN A 1 225 ? -13.091 -21.583 41.753 1.00 45.69 225 ASN A N 1
ATOM 1837 C CA . ASN A 1 225 ? -12.254 -20.724 42.616 1.00 45.69 225 ASN A CA 1
ATOM 1838 C C . ASN A 1 225 ? -12.982 -20.070 43.813 1.00 45.69 225 ASN A C 1
ATOM 1840 O O . ASN A 1 225 ? -13.239 -18.868 43.851 1.00 45.69 225 ASN A O 1
ATOM 1844 N N . ILE A 1 226 ? -13.306 -20.884 44.822 1.00 40.44 226 ILE A N 1
ATOM 1845 C CA . ILE A 1 226 ? -14.098 -20.494 46.005 1.00 40.44 226 ILE A CA 1
ATOM 1846 C C . ILE A 1 226 ? -13.396 -19.413 46.855 1.00 40.44 226 ILE A C 1
ATOM 1848 O O . ILE A 1 226 ? -14.061 -18.589 47.479 1.00 40.44 226 ILE A O 1
ATOM 1852 N N . GLU A 1 227 ? -12.062 -19.382 46.882 1.00 42.34 227 GLU A N 1
ATOM 1853 C CA . GLU A 1 227 ? -11.306 -18.461 47.745 1.00 42.34 227 GLU A CA 1
ATOM 1854 C C . GLU A 1 227 ? -11.253 -17.026 47.191 1.00 42.34 227 GLU A C 1
ATOM 1856 O O . GLU A 1 227 ? -11.423 -16.078 47.956 1.00 42.34 227 GLU A O 1
ATOM 1861 N N . GLU A 1 228 ? -11.109 -16.842 45.873 1.00 40.09 228 GLU A N 1
ATOM 1862 C CA . GLU A 1 228 ? -11.122 -15.510 45.238 1.00 40.09 228 GLU A CA 1
ATOM 1863 C C . GLU A 1 228 ? -12.525 -14.875 45.234 1.00 40.09 228 GLU A C 1
ATOM 1865 O O . GLU A 1 228 ? -12.660 -13.665 45.428 1.00 40.09 228 GLU A O 1
ATOM 1870 N N . GLN A 1 229 ? -13.584 -15.684 45.101 1.00 35.81 229 GLN A N 1
ATOM 1871 C CA . GLN A 1 229 ? -14.974 -15.204 45.125 1.00 35.81 229 GLN A CA 1
ATOM 1872 C C . GLN A 1 229 ? -15.421 -14.699 46.504 1.00 35.81 229 GLN A C 1
ATOM 1874 O O . GLN A 1 229 ? -16.055 -13.647 46.600 1.00 35.81 229 GLN A O 1
ATOM 1879 N N . VAL A 1 230 ? -15.070 -15.406 47.585 1.00 42.78 230 VAL A N 1
ATOM 1880 C CA . VAL A 1 230 ? -15.453 -15.002 48.953 1.00 42.78 230 VAL A CA 1
ATOM 1881 C C . VAL A 1 230 ? -14.793 -13.675 49.342 1.00 42.78 230 VAL A C 1
ATOM 1883 O O . VAL A 1 230 ? -15.407 -12.852 50.022 1.00 42.78 230 VAL A O 1
ATOM 1886 N N . VAL A 1 231 ? -13.565 -13.428 48.879 1.00 47.53 231 VAL A N 1
ATOM 1887 C CA . VAL A 1 231 ? -12.849 -12.170 49.133 1.00 47.53 231 VAL A CA 1
ATOM 1888 C C . VAL A 1 231 ? -13.505 -11.000 48.391 1.00 47.53 231 VAL A C 1
ATOM 1890 O O . VAL A 1 231 ? -13.726 -9.948 48.995 1.00 47.53 231 VAL A O 1
ATOM 1893 N N . ALA A 1 232 ? -13.889 -11.188 47.123 1.00 48.66 232 ALA A N 1
ATOM 1894 C CA . ALA A 1 232 ? -14.568 -10.159 46.334 1.00 48.66 232 ALA A CA 1
ATOM 1895 C C . ALA A 1 232 ? -15.934 -9.769 46.932 1.00 48.66 232 ALA A C 1
ATOM 1897 O O . ALA A 1 232 ? -16.232 -8.583 47.080 1.00 48.66 232 ALA A O 1
ATOM 1898 N N . GLU A 1 233 ? -16.744 -10.743 47.361 1.00 46.44 233 GLU A N 1
ATOM 1899 C CA . GLU A 1 233 ? -18.074 -10.474 47.921 1.00 46.44 233 GLU A CA 1
ATOM 1900 C C . GLU A 1 233 ? -18.019 -9.746 49.281 1.00 46.44 233 GLU A C 1
ATOM 1902 O O . GLU A 1 233 ? -18.853 -8.878 49.566 1.00 46.44 233 GLU A O 1
ATOM 1907 N N . VAL A 1 234 ? -17.027 -10.051 50.126 1.00 55.66 234 VAL A N 1
ATOM 1908 C CA . VAL A 1 234 ? -16.836 -9.372 51.420 1.00 55.66 234 VAL A CA 1
ATOM 1909 C C . VAL A 1 234 ? -16.385 -7.921 51.224 1.00 55.66 234 VAL A C 1
ATOM 1911 O O . VAL A 1 234 ? -16.972 -7.022 51.828 1.00 55.66 234 VAL A O 1
ATOM 1914 N N . LEU A 1 235 ? -15.417 -7.675 50.334 1.00 60.59 235 LEU A N 1
ATOM 1915 C CA . LEU A 1 235 ? -14.900 -6.329 50.040 1.00 60.59 235 LEU A CA 1
ATOM 1916 C C . LEU A 1 235 ? -15.992 -5.388 49.526 1.00 60.59 235 LEU A C 1
ATOM 1918 O O . LEU A 1 235 ? -16.104 -4.236 49.945 1.00 60.59 235 LEU A O 1
ATOM 1922 N N . VAL A 1 236 ? -16.840 -5.908 48.648 1.00 59.28 236 VAL A N 1
ATOM 1923 C CA . VAL A 1 236 ? -17.993 -5.201 48.101 1.00 59.28 236 VAL A CA 1
ATOM 1924 C C . VAL A 1 236 ? -19.003 -4.846 49.188 1.00 59.28 236 VAL A C 1
ATOM 1926 O O . VAL A 1 236 ? -19.422 -3.691 49.297 1.00 59.28 236 VAL A O 1
ATOM 1929 N N . LYS A 1 237 ? -19.385 -5.816 50.029 1.00 63.44 237 LYS A N 1
ATOM 1930 C CA . LYS A 1 237 ? -20.342 -5.584 51.121 1.00 63.44 237 LYS A CA 1
ATOM 1931 C C . LYS A 1 237 ? -19.806 -4.566 52.125 1.00 63.44 237 LYS A C 1
ATOM 1933 O O . LYS A 1 237 ? -20.583 -3.761 52.639 1.00 63.44 237 LYS A O 1
ATOM 1938 N N . ASP A 1 238 ? -18.506 -4.574 52.392 1.00 70.62 238 ASP A N 1
ATOM 1939 C CA . ASP A 1 238 ? -17.873 -3.626 53.307 1.00 70.62 238 ASP A CA 1
ATOM 1940 C C . ASP A 1 238 ? -17.731 -2.222 52.714 1.00 70.62 238 ASP A C 1
ATOM 1942 O O . ASP A 1 238 ? -17.885 -1.240 53.445 1.00 70.62 238 ASP A O 1
ATOM 1946 N N . PHE A 1 239 ? -17.554 -2.099 51.399 1.00 73.12 239 PHE A N 1
ATOM 1947 C CA . PHE A 1 239 ? -17.599 -0.809 50.716 1.00 73.12 239 PHE A CA 1
ATOM 1948 C C . PHE A 1 239 ? -19.015 -0.221 50.671 1.00 73.12 239 PHE A C 1
ATOM 1950 O O . PHE A 1 239 ? -19.199 0.944 51.020 1.00 73.12 239 PHE A O 1
ATOM 1957 N N . ILE A 1 240 ? -20.040 -1.019 50.338 1.00 70.19 240 ILE A N 1
ATOM 1958 C CA . ILE A 1 240 ? -21.443 -0.559 50.318 1.00 70.19 240 ILE A CA 1
ATOM 1959 C C . ILE A 1 240 ? -21.865 -0.014 51.693 1.00 70.19 240 ILE A C 1
ATOM 1961 O O . ILE A 1 240 ? -22.570 0.992 51.759 1.00 70.19 240 ILE A O 1
ATOM 1965 N N . LYS A 1 241 ? -21.394 -0.612 52.798 1.00 76.12 241 LYS A N 1
ATOM 1966 C CA . LYS A 1 241 ? -21.657 -0.114 54.164 1.00 76.12 241 LYS A CA 1
ATOM 1967 C C . LYS A 1 241 ? -21.091 1.287 54.432 1.00 76.12 241 LYS A C 1
ATOM 1969 O O . LYS A 1 241 ? -21.580 1.960 55.336 1.00 76.12 241 LYS A O 1
ATOM 1974 N N . GLN A 1 242 ? -20.070 1.720 53.691 1.00 77.44 242 GLN A N 1
ATOM 1975 C CA . GLN A 1 242 ? -19.461 3.050 53.828 1.00 77.44 242 GLN A CA 1
ATOM 1976 C C . GLN A 1 242 ? -20.188 4.118 52.997 1.00 77.44 242 GLN A C 1
ATOM 1978 O O . GLN A 1 242 ? -19.944 5.314 53.179 1.00 77.44 242 GLN A O 1
ATOM 1983 N N . LEU A 1 243 ? -21.086 3.710 52.095 1.00 81.25 243 LEU A N 1
ATOM 1984 C CA . LEU A 1 243 ? -21.823 4.615 51.221 1.00 81.25 243 LEU A CA 1
ATOM 1985 C C . LEU A 1 243 ? -23.033 5.239 51.918 1.00 81.25 243 LEU A C 1
ATOM 1987 O O . LEU A 1 243 ? -23.618 4.691 52.853 1.00 81.25 243 LEU A O 1
ATOM 1991 N N . THR A 1 244 ? -23.447 6.414 51.436 1.00 85.12 244 THR A N 1
ATOM 1992 C CA . THR A 1 244 ? -24.658 7.057 51.958 1.00 85.12 244 THR A CA 1
ATOM 1993 C C . THR A 1 244 ? -25.918 6.360 51.429 1.00 85.12 244 THR A C 1
ATOM 1995 O O . THR A 1 244 ? -25.906 5.868 50.300 1.00 85.12 244 THR A O 1
ATOM 1998 N N . PRO A 1 245 ? -27.056 6.392 52.154 1.00 82.38 245 PRO A N 1
ATOM 1999 C CA . PRO A 1 245 ? -28.310 5.788 51.684 1.00 82.38 245 PRO A CA 1
ATOM 2000 C C . PRO A 1 245 ? -28.763 6.296 50.309 1.00 82.38 245 PRO A C 1
ATOM 2002 O O . PRO A 1 245 ? -29.363 5.562 49.531 1.00 82.38 245 PRO A O 1
ATOM 2005 N N . ARG A 1 246 ? -28.441 7.555 49.979 1.00 80.50 246 ARG A N 1
ATOM 2006 C CA . ARG A 1 246 ? -28.707 8.124 48.652 1.00 80.50 246 ARG A CA 1
ATOM 2007 C C . ARG A 1 246 ? -27.821 7.530 47.564 1.00 80.50 246 ARG A C 1
ATOM 2009 O O . ARG A 1 246 ? -28.303 7.336 46.458 1.00 80.50 246 ARG A O 1
ATOM 2016 N N . ASP A 1 247 ? -26.553 7.275 47.864 1.00 82.31 247 ASP A N 1
ATOM 2017 C CA . ASP A 1 247 ? -25.619 6.674 46.910 1.00 82.31 247 ASP A CA 1
ATOM 2018 C C . ASP A 1 247 ? -25.997 5.219 46.641 1.00 82.31 247 ASP A C 1
ATOM 2020 O O . ASP A 1 247 ? -26.058 4.812 45.485 1.00 82.31 247 ASP A O 1
ATOM 2024 N N . ILE A 1 248 ? -26.376 4.485 47.693 1.00 80.31 248 ILE A N 1
ATOM 2025 C CA . ILE A 1 248 ? -26.926 3.127 47.591 1.00 80.31 248 ILE A CA 1
ATOM 2026 C C . ILE A 1 248 ? -28.161 3.123 46.683 1.00 80.31 248 ILE A C 1
ATOM 2028 O O . ILE A 1 248 ? -28.223 2.344 45.739 1.00 80.31 248 ILE A O 1
ATOM 2032 N N . HIS A 1 249 ? -29.099 4.050 46.888 1.00 81.12 249 HIS A N 1
ATOM 2033 C CA . HIS A 1 249 ? -30.308 4.110 46.066 1.00 81.12 249 HIS A CA 1
ATOM 2034 C C . HIS A 1 249 ? -30.033 4.482 44.598 1.00 81.12 249 HIS A C 1
ATOM 2036 O O . HIS A 1 249 ? -30.688 3.973 43.693 1.00 81.12 249 HIS A O 1
ATOM 2042 N N . ILE A 1 250 ? -29.041 5.342 44.332 1.00 81.50 250 ILE A N 1
ATOM 2043 C CA . ILE A 1 250 ? -28.590 5.629 42.959 1.00 81.50 250 ILE A CA 1
ATOM 2044 C C . ILE A 1 250 ? -28.040 4.355 42.304 1.00 81.50 250 ILE A C 1
ATOM 2046 O O . ILE A 1 250 ? -28.371 4.081 41.151 1.00 81.50 250 ILE A O 1
ATOM 2050 N N . LEU A 1 251 ? -27.234 3.571 43.027 1.00 76.88 251 LEU A N 1
ATOM 2051 C CA . LEU A 1 251 ? -26.676 2.308 42.536 1.00 76.88 251 LEU A CA 1
ATOM 2052 C C . LEU A 1 251 ? -27.772 1.254 42.296 1.00 76.88 251 LEU A C 1
ATOM 2054 O O . LEU A 1 251 ? -27.760 0.601 41.257 1.00 76.88 251 LEU A O 1
ATOM 2058 N N . GLU A 1 252 ? -28.765 1.145 43.182 1.00 75.75 252 GLU A N 1
ATOM 2059 C CA . GLU A 1 252 ? -29.930 0.258 43.016 1.00 75.75 252 GLU A CA 1
ATOM 2060 C C . GLU A 1 252 ? -30.766 0.612 41.781 1.00 75.75 252 GLU A C 1
ATOM 2062 O O . GLU A 1 252 ? -31.132 -0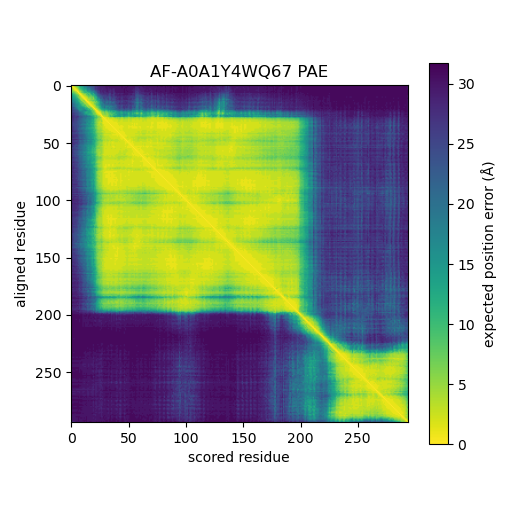.261 40.994 1.00 75.75 252 GLU A O 1
ATOM 2067 N N . LEU A 1 253 ? -31.060 1.898 41.569 1.00 79.06 253 LEU A N 1
ATOM 2068 C CA . LEU A 1 253 ? -31.802 2.331 40.384 1.00 79.06 253 LEU A CA 1
ATOM 2069 C C . LEU A 1 253 ? -30.990 2.105 39.103 1.00 79.06 253 LEU A C 1
ATOM 2071 O O . LEU A 1 253 ? -31.551 1.739 38.071 1.00 79.06 253 LEU A O 1
ATOM 2075 N N . ARG A 1 254 ? -29.662 2.243 39.165 1.00 73.62 254 ARG A N 1
ATOM 2076 C CA . ARG A 1 254 ? -28.779 1.899 38.045 1.00 73.62 254 ARG A CA 1
ATOM 2077 C C . ARG A 1 254 ? -28.748 0.405 37.750 1.00 73.62 254 ARG A C 1
ATOM 2079 O O . ARG A 1 254 ? -28.855 0.055 36.578 1.00 73.62 254 ARG A O 1
ATOM 2086 N N . LYS A 1 255 ? -28.688 -0.443 38.781 1.00 63.97 255 LYS A N 1
ATOM 2087 C CA . LYS A 1 255 ? -28.817 -1.906 38.673 1.00 63.97 255 LYS A CA 1
ATOM 2088 C C . LYS A 1 255 ? -30.117 -2.307 37.976 1.00 63.97 255 LYS A C 1
ATOM 2090 O O . LYS A 1 255 ? -30.132 -3.218 37.160 1.00 63.97 255 LYS A O 1
ATOM 2095 N N . ASN A 1 256 ? -31.203 -1.596 38.262 1.00 63.38 256 ASN A N 1
ATOM 2096 C CA . ASN A 1 256 ? -32.511 -1.857 37.664 1.00 63.38 256 ASN A CA 1
ATOM 2097 C C . ASN A 1 256 ? -32.687 -1.245 36.256 1.00 63.38 256 ASN A C 1
ATOM 2099 O O . ASN A 1 256 ? -33.801 -1.233 35.737 1.00 63.38 256 ASN A O 1
ATOM 2103 N N . GLY A 1 257 ? -31.619 -0.726 35.636 1.00 64.12 257 GLY A N 1
ATOM 2104 C CA . GLY A 1 257 ? -31.616 -0.264 34.244 1.00 64.12 257 GLY A CA 1
ATOM 2105 C C . GLY A 1 257 ? -32.074 1.181 34.008 1.00 64.12 257 GLY A C 1
ATOM 2106 O O . GLY A 1 257 ? -32.147 1.604 32.855 1.00 64.12 257 GLY A O 1
ATOM 2107 N N . TYR A 1 258 ? -32.342 1.969 35.055 1.00 67.31 258 TYR A N 1
ATOM 2108 C CA . TYR A 1 258 ? -32.840 3.344 34.911 1.00 67.31 258 TYR A CA 1
ATOM 2109 C C . TYR A 1 258 ? -31.760 4.298 34.387 1.00 67.31 258 TYR A C 1
ATOM 2111 O O . TYR A 1 258 ? -30.604 4.275 34.821 1.00 67.31 258 TYR A O 1
ATOM 2119 N N . THR A 1 259 ? -32.124 5.194 33.473 1.00 77.88 259 THR A N 1
ATOM 2120 C CA . THR A 1 259 ? -31.245 6.246 32.942 1.00 77.88 259 THR A CA 1
ATOM 2121 C C . THR A 1 259 ? -30.960 7.329 33.990 1.00 77.88 259 THR A C 1
ATOM 2123 O O . THR A 1 259 ? -31.710 7.522 34.942 1.00 77.88 259 THR A O 1
ATOM 2126 N N . TYR A 1 260 ? -29.881 8.105 33.828 1.00 74.25 260 TYR A N 1
ATOM 2127 C CA . TYR A 1 260 ? -29.579 9.192 34.776 1.00 74.25 260 TYR A CA 1
ATOM 2128 C C . TYR A 1 260 ? -30.629 10.298 34.815 1.00 74.25 260 TYR A C 1
ATOM 2130 O O . TYR A 1 260 ? -30.701 11.013 35.812 1.00 74.25 260 TYR A O 1
ATOM 2138 N N . GLN A 1 261 ? -31.402 10.463 33.742 1.00 76.19 261 GLN A N 1
ATOM 2139 C CA . GLN A 1 261 ? -32.504 11.413 33.730 1.00 76.19 261 GLN A CA 1
ATOM 2140 C C . GLN A 1 261 ? -33.651 10.889 34.600 1.00 76.19 261 GLN A C 1
ATOM 2142 O O . GLN A 1 261 ? -34.069 11.588 35.510 1.00 76.19 261 GLN A O 1
ATOM 2147 N N . GLU A 1 262 ? -34.045 9.625 34.431 1.00 78.94 262 GLU A N 1
ATOM 2148 C CA . GLU A 1 262 ? -35.093 8.994 35.248 1.00 78.94 262 GLU A CA 1
ATOM 2149 C C . GLU A 1 262 ? -34.707 8.929 36.732 1.00 78.94 262 GLU A C 1
ATOM 2151 O O . GLU A 1 262 ? -35.524 9.205 37.606 1.00 78.94 262 GLU A O 1
ATOM 2156 N N . ILE A 1 263 ? -33.435 8.651 37.033 1.00 82.62 263 ILE A N 1
ATOM 2157 C CA . ILE A 1 263 ? -32.918 8.673 38.408 1.00 82.62 263 ILE A CA 1
ATOM 2158 C C . ILE A 1 263 ? -32.938 10.089 38.979 1.00 82.62 263 ILE A C 1
ATOM 2160 O O . ILE A 1 263 ? -33.268 10.274 40.150 1.00 82.62 263 ILE A O 1
ATOM 2164 N N . ALA A 1 264 ? -32.580 11.097 38.179 1.00 85.94 264 ALA A N 1
ATOM 2165 C CA . ALA A 1 264 ? -32.642 12.486 38.614 1.00 85.94 264 ALA A CA 1
ATOM 2166 C C . ALA A 1 264 ? -34.082 12.896 38.934 1.00 85.94 264 ALA A C 1
ATOM 2168 O O . ALA A 1 264 ? -34.318 13.490 39.986 1.00 85.94 264 ALA A O 1
ATOM 2169 N N . ASP A 1 265 ? -35.028 12.508 38.085 1.00 86.06 265 ASP A N 1
ATOM 2170 C CA . ASP A 1 265 ? -36.446 12.809 38.251 1.00 86.06 265 ASP A CA 1
ATOM 2171 C C . ASP A 1 265 ? -37.027 12.092 39.489 1.00 86.06 265 ASP A C 1
ATOM 2173 O O . ASP A 1 265 ? -37.765 12.697 40.266 1.00 86.06 265 ASP A O 1
ATOM 2177 N N . GLN A 1 266 ? -36.622 10.842 39.749 1.00 86.56 266 GLN A N 1
ATOM 2178 C CA . GLN A 1 266 ? -37.075 10.050 40.900 1.00 86.56 266 GLN A CA 1
ATOM 2179 C C . GLN A 1 266 ? -36.464 10.499 42.239 1.00 86.56 266 GLN A C 1
ATOM 2181 O O . GLN A 1 266 ? -37.135 10.477 43.271 1.00 86.56 266 GLN A O 1
ATOM 2186 N N . LEU A 1 267 ? -35.196 10.919 42.242 1.00 85.25 267 LEU A N 1
ATOM 2187 C CA . LEU A 1 267 ? -34.481 11.361 43.447 1.00 85.25 267 LEU A CA 1
ATOM 2188 C C . LEU A 1 267 ? -34.532 12.878 43.685 1.00 85.25 267 LEU A C 1
ATOM 2190 O O . LEU A 1 267 ? -33.972 13.364 44.675 1.00 85.25 267 LEU A O 1
ATOM 2194 N N . GLY A 1 268 ? -35.198 13.626 42.800 1.00 86.12 268 GLY A N 1
ATOM 2195 C CA . GLY A 1 268 ? -35.377 15.074 42.905 1.00 86.12 268 GLY A CA 1
ATOM 2196 C C . GLY A 1 268 ? -34.116 15.891 42.598 1.00 86.12 268 GLY A C 1
ATOM 2197 O O . GLY A 1 268 ? -33.924 16.965 43.170 1.00 86.12 268 GLY A O 1
ATOM 2198 N N . TYR A 1 269 ? -33.230 15.403 41.728 1.00 85.19 269 TYR A N 1
ATOM 2199 C CA . TYR A 1 269 ? -32.088 16.175 41.238 1.00 85.19 269 TYR A CA 1
ATOM 2200 C C . TYR A 1 269 ? -32.506 17.110 40.102 1.00 85.19 269 TYR A C 1
ATOM 2202 O O . TYR A 1 269 ? -33.132 16.701 39.135 1.00 85.19 269 TYR A O 1
ATOM 2210 N N . HIS A 1 270 ? -32.052 18.364 40.153 1.00 76.56 270 HIS A N 1
ATOM 2211 C CA . HIS A 1 270 ? -32.346 19.352 39.108 1.00 76.56 270 HIS A CA 1
ATOM 2212 C C . HIS A 1 270 ? -31.736 19.024 37.733 1.00 76.56 270 HIS A C 1
ATOM 2214 O O . HIS A 1 270 ? -32.182 19.564 36.726 1.00 76.56 270 HIS A O 1
ATOM 2220 N N . THR A 1 271 ? -30.683 18.199 37.676 1.00 83.50 271 THR A N 1
ATOM 2221 C CA . THR A 1 271 ? -30.008 17.818 36.424 1.00 83.50 271 THR A CA 1
ATOM 2222 C C . THR A 1 271 ? -29.457 16.392 36.500 1.00 83.50 271 THR A C 1
ATOM 2224 O O . THR A 1 271 ? -28.875 16.009 37.518 1.00 83.50 271 THR A O 1
ATOM 2227 N N . HIS A 1 272 ? -29.530 15.636 35.397 1.00 67.25 272 HIS A N 1
ATOM 2228 C CA . HIS A 1 272 ? -28.889 14.314 35.276 1.00 67.25 272 HIS A CA 1
ATOM 2229 C C . HIS A 1 272 ? -27.368 14.372 35.508 1.00 67.25 272 HIS A C 1
ATOM 2231 O O . HIS A 1 272 ? -26.760 13.420 35.995 1.00 67.25 272 HIS A O 1
ATOM 2237 N N . SER A 1 273 ? -26.745 15.520 35.221 1.00 74.69 273 SER A N 1
ATOM 2238 C CA . SER A 1 273 ? -25.326 15.782 35.474 1.00 74.69 273 SER A CA 1
ATOM 2239 C C . SER A 1 273 ? -24.948 15.688 36.955 1.00 74.69 273 SER A C 1
ATOM 2241 O O . SER A 1 273 ? -23.81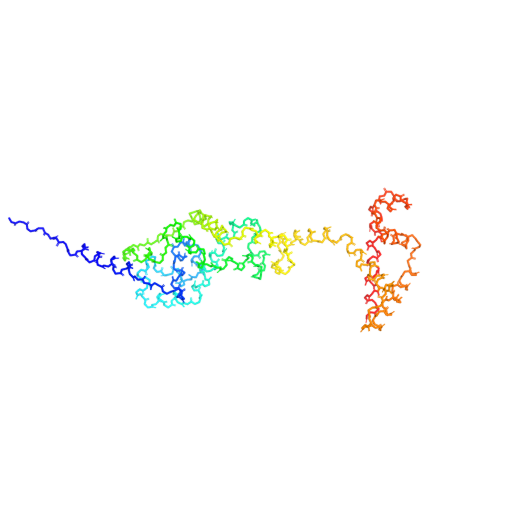0 15.341 37.267 1.00 74.69 273 SER A O 1
ATOM 2243 N N . ALA A 1 274 ? -25.873 15.986 37.875 1.00 77.44 274 ALA A N 1
ATOM 2244 C CA . ALA A 1 274 ? -25.634 15.848 39.310 1.00 77.44 274 ALA A CA 1
ATOM 2245 C C . ALA A 1 274 ? -25.566 14.373 39.738 1.00 77.44 274 ALA A C 1
ATOM 2247 O O . ALA A 1 274 ? -24.708 14.018 40.544 1.00 77.44 274 ALA A O 1
ATOM 2248 N N . VAL A 1 275 ? -26.418 13.523 39.154 1.00 79.50 275 VAL A N 1
ATOM 2249 C CA . VAL A 1 275 ? -26.395 12.065 39.351 1.00 79.50 275 VAL A CA 1
ATOM 2250 C C . VAL A 1 275 ? -25.109 11.485 38.766 1.00 79.50 275 VAL A C 1
ATOM 2252 O O . VAL A 1 275 ? -24.381 10.788 39.466 1.00 79.50 275 VAL A O 1
ATOM 2255 N N . LYS A 1 276 ? -24.756 11.871 37.533 1.00 75.75 276 LYS A N 1
ATOM 2256 C CA . LYS A 1 276 ? -23.523 11.431 36.868 1.00 75.75 276 LYS A CA 1
ATOM 2257 C C . LYS A 1 276 ? -22.264 11.732 37.688 1.00 75.75 276 LYS A C 1
ATOM 2259 O O . LYS A 1 276 ? -21.503 10.823 37.981 1.00 75.75 276 LYS A O 1
ATOM 2264 N N . LYS A 1 277 ? -22.085 12.979 38.141 1.00 80.12 277 LYS A N 1
ATOM 2265 C CA . LYS A 1 277 ? -20.927 13.369 38.974 1.00 80.12 277 LYS A CA 1
ATOM 2266 C C . LYS A 1 277 ? -20.822 12.567 40.269 1.00 80.12 277 LYS A C 1
ATOM 2268 O O . LYS A 1 277 ? -19.736 12.427 40.826 1.00 80.12 277 LYS A O 1
ATOM 2273 N N . ARG A 1 278 ? -21.961 12.119 40.792 1.00 80.25 278 ARG A N 1
ATOM 2274 C CA . ARG A 1 278 ? -22.026 11.341 42.024 1.00 80.25 278 ARG A CA 1
ATOM 2275 C C . ARG A 1 278 ? -21.601 9.898 41.775 1.00 80.25 278 ARG A C 1
ATOM 2277 O O . ARG A 1 278 ? -20.797 9.391 42.541 1.00 80.25 278 ARG A O 1
ATOM 2284 N N . VAL A 1 279 ? -22.039 9.309 40.664 1.00 76.62 279 VAL A N 1
ATOM 2285 C CA . VAL A 1 279 ? -21.569 7.998 40.191 1.00 76.62 279 VAL A CA 1
ATOM 2286 C C . VAL A 1 279 ? -20.070 8.023 39.877 1.00 76.62 279 VAL A C 1
ATOM 2288 O O . VAL A 1 279 ? -19.348 7.151 40.348 1.00 76.62 279 VAL A O 1
ATOM 2291 N N . ASP A 1 280 ? -19.581 9.053 39.180 1.00 69.38 280 ASP A N 1
ATOM 2292 C CA . ASP A 1 280 ? -18.152 9.202 38.862 1.00 69.38 280 ASP A CA 1
ATOM 2293 C C . ASP A 1 280 ? -17.294 9.233 40.146 1.00 69.38 280 ASP A C 1
ATOM 2295 O O . ASP A 1 280 ? -16.278 8.550 40.249 1.00 69.38 280 ASP A O 1
ATOM 2299 N N . ARG A 1 281 ? -17.752 9.956 41.178 1.00 75.31 281 ARG A N 1
ATOM 2300 C CA . ARG A 1 281 ? -17.084 10.008 42.488 1.00 75.31 281 ARG A CA 1
ATOM 2301 C C . ARG A 1 281 ? -17.098 8.661 43.219 1.00 75.31 281 ARG A C 1
ATOM 2303 O O . ARG A 1 281 ? -16.129 8.340 43.899 1.00 75.31 281 ARG A O 1
ATOM 2310 N N . LEU A 1 282 ? -18.182 7.891 43.111 1.00 78.00 282 LEU A N 1
ATOM 2311 C CA . LEU A 1 282 ? -18.274 6.558 43.717 1.00 78.00 282 LEU A CA 1
ATOM 2312 C C . LEU A 1 282 ? -17.295 5.581 43.054 1.00 78.00 282 LEU A C 1
ATOM 2314 O O . LEU A 1 282 ? -16.644 4.811 43.755 1.00 78.00 282 LEU A O 1
ATOM 2318 N N . ALA A 1 283 ? -17.125 5.669 41.733 1.00 67.12 283 ALA A N 1
ATOM 2319 C CA . ALA A 1 283 ? -16.139 4.876 41.002 1.00 67.12 283 ALA A CA 1
ATOM 2320 C C . ALA A 1 283 ? -14.694 5.227 41.411 1.00 67.12 283 ALA A C 1
ATOM 2322 O O . ALA A 1 283 ? -13.874 4.335 41.618 1.00 67.12 283 ALA A O 1
ATOM 2323 N N . GLU A 1 284 ? -14.383 6.515 41.596 1.00 69.56 284 GLU A N 1
ATOM 2324 C CA . GLU A 1 284 ? -13.079 6.957 42.119 1.00 69.56 284 GLU A CA 1
ATOM 2325 C C . GLU A 1 284 ? -12.817 6.434 43.543 1.00 69.56 284 GLU A C 1
ATOM 2327 O O . GLU A 1 284 ? -11.711 5.986 43.848 1.00 69.56 284 GLU A O 1
ATOM 2332 N N . GLN A 1 285 ? -13.835 6.457 44.411 1.00 75.25 285 GLN A N 1
ATOM 2333 C CA . GLN A 1 285 ? -13.742 5.929 45.777 1.00 75.25 285 GLN A CA 1
ATOM 2334 C C . GLN A 1 285 ? -13.530 4.415 45.800 1.00 75.25 285 GLN A C 1
ATOM 2336 O O . GLN A 1 285 ? -12.728 3.932 46.597 1.00 75.25 285 GLN A O 1
ATOM 2341 N N . TRP A 1 286 ? -14.206 3.681 44.917 1.00 71.38 286 TRP A N 1
ATOM 2342 C CA . TRP A 1 286 ? -14.028 2.239 44.773 1.00 71.38 286 TRP A CA 1
ATOM 2343 C C . TRP A 1 286 ? -12.605 1.890 44.328 1.00 71.38 286 TRP A C 1
ATOM 2345 O O . TRP A 1 286 ? -11.942 1.089 44.979 1.00 71.38 286 TRP A O 1
ATOM 2355 N N . LEU A 1 287 ? -12.088 2.566 43.296 1.00 63.84 287 LEU A N 1
ATOM 2356 C CA . LEU A 1 287 ? -10.720 2.358 42.806 1.00 63.84 287 LEU A CA 1
ATOM 2357 C C . LEU A 1 287 ? -9.664 2.618 43.888 1.00 63.84 287 LEU A C 1
ATOM 2359 O O . LEU A 1 287 ? -8.712 1.848 44.027 1.00 63.84 287 LEU A O 1
ATOM 2363 N N . ALA A 1 288 ? -9.838 3.683 44.674 1.00 69.75 288 ALA A N 1
ATOM 2364 C CA . ALA A 1 288 ? -8.956 3.983 45.798 1.00 69.75 288 ALA A CA 1
ATOM 2365 C C . ALA A 1 288 ? -9.059 2.928 46.915 1.00 69.75 288 ALA A C 1
ATOM 2367 O O . ALA A 1 288 ? -8.048 2.567 47.516 1.00 69.75 288 ALA A O 1
ATOM 2368 N N . TYR A 1 289 ? -10.264 2.410 47.177 1.00 69.62 289 TYR A N 1
ATOM 2369 C CA . TYR A 1 289 ? -10.502 1.366 48.173 1.00 69.62 289 TYR A CA 1
ATOM 2370 C C . TYR A 1 289 ? -9.839 0.039 47.777 1.00 69.62 289 TYR A C 1
ATOM 2372 O O . TYR A 1 289 ? -9.152 -0.566 48.600 1.00 69.62 289 TYR A O 1
ATOM 2380 N N . THR A 1 290 ? -9.956 -0.374 46.512 1.00 62.09 290 THR A N 1
ATOM 2381 C CA . THR A 1 290 ? -9.356 -1.620 46.010 1.00 62.09 290 THR A CA 1
ATOM 2382 C C . THR A 1 290 ? -7.828 -1.560 45.939 1.00 62.09 290 THR A C 1
ATOM 2384 O O . THR A 1 290 ? -7.173 -2.550 46.239 1.00 62.09 290 THR A O 1
ATOM 2387 N N . GLN A 1 291 ? -7.241 -0.399 45.619 1.00 60.38 291 GLN A N 1
ATOM 2388 C CA . GLN A 1 291 ? -5.779 -0.214 45.598 1.00 60.38 291 GLN A CA 1
ATOM 2389 C C . GLN A 1 291 ? -5.138 -0.199 46.997 1.00 60.38 291 GLN A C 1
ATOM 2391 O O . GLN A 1 291 ? -3.932 -0.386 47.116 1.00 60.38 291 GLN A O 1
ATOM 2396 N N . GLY A 1 292 ? -5.922 0.043 48.054 1.00 55.94 292 GLY A N 1
ATOM 2397 C CA . GLY A 1 292 ? -5.449 0.018 49.442 1.00 55.94 292 GLY A CA 1
ATOM 2398 C C . GLY A 1 292 ? -5.499 -1.358 50.119 1.00 55.94 292 GLY A C 1
ATOM 2399 O O . GLY A 1 292 ? -5.014 -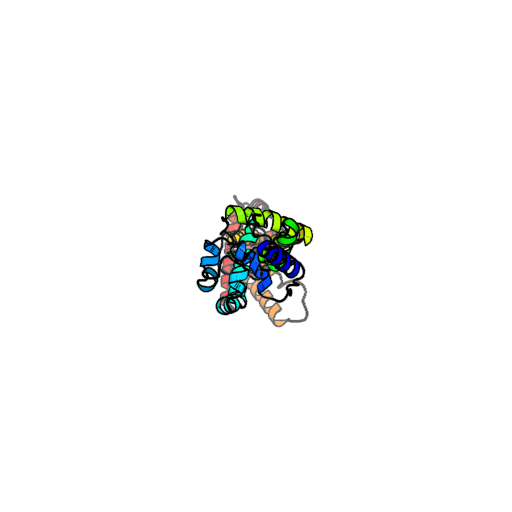1.474 51.242 1.00 55.94 292 GLY A O 1
ATOM 2400 N N . HIS A 1 293 ? -6.099 -2.368 49.475 1.00 48.09 293 HIS A N 1
ATOM 2401 C CA . HIS A 1 293 ? -6.287 -3.725 50.018 1.00 48.09 293 HIS A CA 1
ATOM 2402 C C . HIS A 1 293 ? -5.545 -4.824 49.221 1.00 48.09 293 HIS A C 1
ATOM 2404 O O . HIS A 1 293 ? -5.685 -6.000 49.553 1.00 48.09 293 HIS A O 1
ATOM 2410 N N . THR A 1 294 ? -4.757 -4.450 48.204 1.00 39.03 294 THR A N 1
ATOM 2411 C CA . THR A 1 294 ? -3.709 -5.277 47.558 1.00 39.03 294 THR A CA 1
ATOM 2412 C C . THR A 1 294 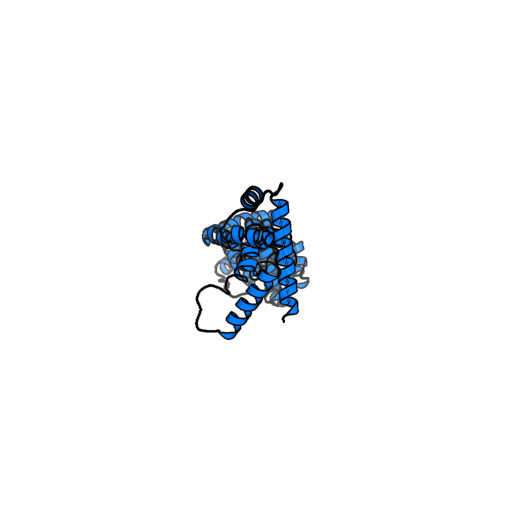? -2.368 -5.101 48.247 1.00 39.03 294 THR A C 1
ATOM 2414 O O . THR A 1 294 ? -1.680 -6.120 48.470 1.00 39.03 294 THR A O 1
#

Secondary structure (DSSP, 8-state):
------SHHHHHHHHHHHHHTT----TTSGGGGHHHHHHS-HHHHTTSHHHHTS-SSHHHHHH-HHHHHHHTSHHHHHHHHHHHHHHHGGGGT--S-GGGB-TTSHHHHHHT-HHHHHHHHHHHH--SHHHHHTS-TT--PPPPPHHHHHHHHHHHHHHHHHHHTHHHHHHHHHHS--GGGB-SS--HHHHHHHHHHHHHSSSSHHHHHHHHTTTTTSSPPPTT-HHHHHHHHHHHHHHHTTS-HHHHHHHHHHHTT--HHHHHHHHT-S-HHHHHHHHHHHHHHHHHHHHT--

Sequence (294 aa):
MTQQPGNASSAEANTQNAQISLMVFPYDTPLRYLPAYYLLPLDMISKSKECRDIPRSALKALESEHYRKVIFNTEFIHLMMEAISFLVWPHLGIYAKKEAFSMDDPIYRWTYATPLFLNCLAEISDYNLQFLFSRPRSFEYPYRTMDEVNTIMHTTVERAIDKHGMKEIIEVVKQNRCDEDYSSVNSAAKIDFLRKRYHTRNFAPRMEESLDGLMEGATEPDQSNIEEQVVAEVLVKDFIKQLTPRDIHILELRKNGYTYQEIADQLGYHTHSAVKKRVDRLAEQWLAYTQGHT

Mean predicted aligned error: 16.69 Å

Radius of gyration: 32.42 Å; Cα contacts (8 Å, |Δi|>4): 253; chains: 1; bounding box: 63×44×115 Å

pLDDT: mean 78.61, std 20.46, range [33.69, 98.12]

Foldseek 3Di:
DDDDPDDPVPVVLVVQLVVLVPDDDDPPALLQLVLLLLAAALVLQVVDPLSNPQFLAPVVQVVDPSSVVVSRDPVVLVSSLVRQLQLLVVLLPDPFHLQQWDCPQPSSVVSSVNSLLQVLLCVVPVSGSSVRSSDDRPDGRDRDDSVVSSVSSNSSNVSSCVVVVCNVVSVVSVVPPDLNGGDPDDDPVSVVVCCCCCVVPVPLVVLCCLCCLLPVLPDDDDPPPPPVSPVSPVLSVVLLVVDDPLLVVLSVCSVVVDQLVRNCVVVVNPDSVVSVVSSVVSSVVSVVSVVVVD

Solvent-accessible surface area (backbone atoms only — not comparable to full-atom values): 16851 Å² total; per-residue (Å²): 140,82,86,76,94,76,71,65,72,63,52,54,53,51,52,51,51,56,55,52,77,69,65,82,76,64,86,90,42,59,68,70,48,47,54,51,62,58,51,44,31,58,80,68,42,56,78,37,68,75,64,51,70,46,54,55,16,63,54,59,24,64,70,35,68,70,43,38,54,50,51,67,30,67,67,46,50,51,52,42,26,53,51,44,22,61,59,45,47,74,69,70,82,50,91,61,63,75,78,39,36,19,77,80,20,71,69,56,46,54,36,52,46,41,68,61,46,48,50,36,35,22,75,77,66,57,54,35,66,65,54,53,61,67,51,59,69,86,47,63,57,64,69,37,54,70,66,60,45,49,56,53,39,43,58,20,48,52,49,43,31,65,75,66,58,37,60,65,53,53,51,51,49,69,75,64,65,54,82,74,36,29,29,95,61,93,28,74,62,45,52,51,46,51,44,49,52,50,59,76,54,41,58,64,49,58,49,40,54,64,44,39,67,55,39,66,49,74,59,86,83,72,95,82,52,72,71,66,45,55,53,47,31,51,53,34,56,59,51,59,71,74,50,51,75,67,56,52,50,53,51,52,44,45,75,74,68,50,51,52,57,58,49,12,66,74,72,69,45,95,40,35,66,63,49,48,57,50,53,54,50,51,53,53,51,48,55,56,53,56,69,73,76,114